Protein AF-A0A2V2UAX2-F1 (afdb_monomer_lite)

Radius of gyration: 24.3 Å; chains: 1; bounding box: 53×75×45 Å

Foldseek 3Di:
DDWDWDDDPNDIDIDDDDDDPVCVVVVVVLVVLVVVCVPVPQQQDWWWKWFQDPVRDIDIWTARFWAPDATVVWAWFKKFFDADPNDTQKMFTDILFWTKIAGSVNRTMAIDTLVQFDAKDWAPKDKAFPVQATMDGDDDPPPLPPDDPDPDRIFMFTKIFTDGPNDGRDIDGRHTPSVSVRVSSVSSSVVRVRMDIDDDDPPNDDDPDDPDDDDDDDDDDDDQDWQAAPPPRDTHGPFDQADPPPRHGRDQPDPPPRGRDDPPDQAHPPPRHGDD

Structure (mmCIF, N/CA/C/O backbone):
data_AF-A0A2V2UAX2-F1
#
_entry.id   AF-A0A2V2UAX2-F1
#
loop_
_atom_site.group_PDB
_atom_site.id
_atom_site.type_symbol
_atom_site.label_atom_id
_atom_site.label_alt_id
_atom_site.label_comp_id
_atom_site.label_asym_id
_atom_site.label_entity_id
_atom_site.label_seq_id
_atom_site.pdbx_PDB_ins_code
_atom_site.Cartn_x
_atom_site.Cartn_y
_atom_site.Cartn_z
_atom_site.occupancy
_atom_site.B_iso_or_equiv
_atom_site.auth_seq_id
_atom_site.auth_comp_id
_atom_site.auth_asym_id
_atom_site.auth_atom_id
_atom_site.pdbx_PDB_model_num
ATOM 1 N N . MET A 1 1 ? 24.357 4.769 -21.058 1.00 76.94 1 MET A N 1
ATOM 2 C CA . MET A 1 1 ? 23.691 6.004 -20.565 1.00 76.94 1 MET A CA 1
ATOM 3 C C . MET A 1 1 ? 22.321 6.051 -21.214 1.00 76.94 1 MET A C 1
ATOM 5 O O . MET A 1 1 ? 22.267 5.890 -22.424 1.00 76.94 1 MET A O 1
ATOM 9 N N . VAL A 1 2 ? 21.247 6.196 -20.439 1.00 81.31 2 VAL A N 1
ATOM 10 C CA . VAL A 1 2 ? 19.880 6.319 -20.971 1.00 81.31 2 VAL A CA 1
ATOM 11 C C . VAL A 1 2 ? 19.424 7.760 -20.790 1.00 81.31 2 VAL A C 1
ATOM 13 O O . VAL A 1 2 ? 19.543 8.306 -19.691 1.00 81.31 2 VAL A O 1
ATOM 16 N N . GLU A 1 3 ? 18.936 8.375 -21.863 1.00 84.06 3 GLU A N 1
ATOM 17 C CA . GLU A 1 3 ? 18.362 9.719 -21.839 1.00 84.06 3 GLU A CA 1
ATOM 18 C C . GLU A 1 3 ? 16.845 9.617 -21.996 1.00 84.06 3 GLU A C 1
ATOM 20 O O . GLU A 1 3 ? 16.347 9.009 -22.943 1.00 84.06 3 GLU A O 1
ATOM 25 N N . ILE A 1 4 ? 16.112 10.182 -21.039 1.00 79.81 4 ILE A N 1
ATOM 26 C CA . ILE A 1 4 ? 14.653 10.267 -21.070 1.00 79.81 4 ILE A CA 1
ATOM 27 C C . ILE A 1 4 ? 14.294 11.721 -21.325 1.00 79.81 4 ILE A C 1
ATOM 29 O O . ILE A 1 4 ? 14.600 12.587 -20.505 1.00 79.81 4 ILE A O 1
ATOM 33 N N . ILE A 1 5 ? 13.637 11.969 -22.451 1.00 81.50 5 ILE A N 1
ATOM 34 C CA . ILE A 1 5 ? 13.134 13.285 -22.832 1.00 81.50 5 ILE A CA 1
ATOM 35 C C . ILE A 1 5 ? 11.642 13.327 -22.510 1.00 81.50 5 ILE A C 1
ATOM 37 O O . ILE A 1 5 ? 10.903 12.405 -22.863 1.00 81.50 5 ILE A O 1
ATOM 41 N N . TYR A 1 6 ? 11.203 14.371 -21.816 1.00 78.38 6 TYR A N 1
ATOM 42 C CA . TYR A 1 6 ? 9.803 14.571 -21.457 1.00 78.38 6 TYR A CA 1
ATOM 43 C C . TYR A 1 6 ? 9.424 16.049 -21.555 1.00 78.38 6 TYR A C 1
ATOM 45 O O . TYR A 1 6 ? 10.258 16.935 -21.374 1.00 78.38 6 TYR A O 1
ATOM 53 N N . ASN A 1 7 ? 8.152 16.321 -21.839 1.00 76.31 7 ASN A N 1
ATOM 54 C CA . ASN A 1 7 ? 7.632 17.681 -21.889 1.00 76.31 7 ASN A CA 1
ATOM 55 C C . ASN A 1 7 ? 6.930 18.014 -20.569 1.00 76.31 7 ASN A C 1
ATOM 57 O O . ASN A 1 7 ? 6.108 17.236 -20.086 1.00 76.31 7 ASN A O 1
ATOM 61 N N . ARG A 1 8 ? 7.262 19.163 -19.984 1.00 71.12 8 ARG A N 1
ATOM 62 C CA . ARG A 1 8 ? 6.565 19.725 -18.826 1.00 71.12 8 ARG A CA 1
ATOM 63 C C . ARG A 1 8 ? 6.430 21.225 -19.046 1.00 71.12 8 ARG A C 1
ATOM 65 O O . ARG A 1 8 ? 7.423 21.884 -19.346 1.00 71.12 8 ARG A O 1
ATOM 72 N N . ASP A 1 9 ? 5.212 21.746 -18.923 1.00 76.62 9 ASP A N 1
ATOM 73 C CA . ASP A 1 9 ? 4.897 23.172 -19.091 1.00 76.62 9 ASP A CA 1
ATOM 74 C C . ASP A 1 9 ? 5.353 23.749 -20.450 1.00 76.62 9 ASP A C 1
ATOM 76 O O . ASP A 1 9 ? 5.923 24.839 -20.525 1.00 76.62 9 ASP A O 1
ATOM 80 N N . ASN A 1 10 ? 5.135 22.994 -21.537 1.00 80.00 10 ASN A N 1
ATOM 81 C CA . ASN A 1 10 ? 5.599 23.303 -22.898 1.00 80.00 10 ASN A CA 1
ATOM 82 C C . ASN A 1 10 ? 7.125 23.460 -23.037 1.00 80.00 10 ASN A C 1
ATOM 84 O O . ASN A 1 10 ? 7.606 24.069 -23.996 1.00 80.00 10 ASN A O 1
ATOM 88 N N . ARG A 1 11 ? 7.906 22.904 -22.107 1.00 79.94 11 ARG A N 1
ATOM 89 C CA . ARG A 1 11 ? 9.369 22.856 -22.182 1.00 79.94 11 ARG A CA 1
ATOM 90 C C . ARG A 1 11 ? 9.842 21.416 -22.278 1.00 79.94 11 ARG A C 1
ATOM 92 O O . ARG A 1 11 ? 9.379 20.543 -21.543 1.00 79.94 11 ARG A O 1
ATOM 99 N N . GLU A 1 12 ? 10.794 21.184 -23.171 1.00 90.56 12 GLU A N 1
ATOM 100 C CA . GLU A 1 12 ? 11.509 19.916 -23.243 1.00 90.56 12 GLU A CA 1
ATOM 101 C C . GLU A 1 12 ? 12.501 19.825 -22.080 1.00 90.56 12 GLU A C 1
ATOM 103 O O . GLU A 1 12 ? 13.283 20.743 -21.830 1.00 90.56 12 GLU A O 1
ATOM 108 N N . ASN A 1 13 ? 12.435 18.723 -21.344 1.00 84.50 13 ASN A N 1
ATOM 109 C CA . ASN A 1 13 ? 13.299 18.423 -20.216 1.00 84.50 13 ASN A CA 1
ATOM 110 C C . ASN A 1 13 ? 13.958 17.061 -20.443 1.00 84.50 13 ASN A C 1
ATOM 112 O O . ASN A 1 13 ? 13.348 16.154 -21.014 1.00 84.50 13 ASN A O 1
ATOM 116 N N . THR A 1 14 ? 15.181 16.896 -19.939 1.00 85.94 14 THR A N 1
ATOM 117 C CA . THR A 1 14 ? 15.959 15.664 -20.122 1.00 85.94 14 THR A CA 1
ATOM 118 C C . THR A 1 14 ? 16.461 15.130 -18.790 1.00 85.94 14 THR A C 1
ATOM 120 O O . THR A 1 14 ? 17.119 15.839 -18.030 1.00 85.94 14 THR A O 1
ATOM 123 N N . ILE A 1 15 ? 16.213 13.846 -18.537 1.00 84.94 15 ILE A N 1
ATOM 124 C CA . ILE A 1 15 ? 16.797 13.089 -17.428 1.00 84.94 15 ILE A CA 1
ATOM 125 C C . ILE A 1 15 ? 17.872 12.172 -18.003 1.00 84.94 15 ILE A C 1
ATOM 127 O O . ILE A 1 15 ? 17.592 11.352 -18.877 1.00 84.94 15 ILE A O 1
ATOM 131 N N . LYS A 1 16 ? 19.104 12.286 -17.497 1.00 84.44 16 LYS A N 1
ATOM 132 C CA . LYS A 1 16 ? 20.214 11.403 -17.877 1.00 84.44 16 LYS A CA 1
ATOM 133 C C . LYS A 1 16 ? 20.489 10.409 -16.761 1.00 84.44 16 LYS A C 1
ATOM 135 O O . LYS A 1 16 ? 20.847 10.801 -15.653 1.00 84.44 16 LYS A O 1
ATOM 140 N N . ILE A 1 17 ? 20.356 9.122 -17.065 1.00 85.44 17 ILE A N 1
ATOM 141 C CA . ILE A 1 17 ? 20.557 8.041 -16.101 1.00 85.44 17 ILE A CA 1
ATOM 142 C C . ILE A 1 17 ? 21.768 7.214 -16.529 1.00 85.44 17 ILE A C 1
ATOM 144 O O . ILE A 1 17 ? 21.849 6.680 -17.644 1.00 85.44 17 ILE A O 1
ATOM 148 N N . LYS A 1 18 ? 22.744 7.105 -15.626 1.00 88.00 18 LYS A N 1
ATOM 149 C CA . LYS A 1 18 ? 23.890 6.216 -15.804 1.00 88.00 18 LYS A CA 1
ATOM 150 C C . LYS A 1 18 ? 23.478 4.805 -15.382 1.00 88.00 18 LYS A C 1
ATOM 152 O O . LYS A 1 18 ? 23.242 4.559 -14.206 1.00 88.00 18 LYS A O 1
ATOM 157 N N . LEU A 1 19 ? 23.388 3.903 -16.353 1.00 84.12 19 LEU A N 1
ATOM 158 C CA . LEU A 1 19 ? 23.058 2.491 -16.168 1.00 84.12 19 LEU A CA 1
ATOM 159 C C . LEU A 1 19 ? 24.149 1.641 -16.813 1.00 84.12 19 LEU A C 1
ATOM 161 O O . LEU A 1 19 ? 24.633 2.003 -17.889 1.00 84.12 19 LEU A O 1
ATOM 165 N N . ASP A 1 20 ? 24.507 0.533 -16.163 1.00 87.31 20 ASP A N 1
ATOM 166 C CA . ASP A 1 20 ? 25.329 -0.515 -16.772 1.00 87.31 20 ASP A CA 1
ATOM 167 C C . ASP A 1 20 ? 24.567 -1.146 -17.944 1.00 87.31 20 ASP A C 1
ATOM 169 O O . ASP A 1 20 ? 23.359 -1.375 -17.840 1.00 87.31 20 ASP A O 1
ATOM 173 N N . ASP A 1 21 ? 25.269 -1.506 -19.020 1.00 85.00 21 ASP A N 1
ATOM 174 C CA . ASP A 1 21 ? 24.658 -1.997 -20.267 1.00 85.00 21 ASP A CA 1
ATOM 175 C C . ASP A 1 21 ? 23.714 -3.189 -20.050 1.00 85.00 21 ASP A C 1
ATOM 177 O O . ASP A 1 21 ? 22.626 -3.244 -20.619 1.00 85.00 21 ASP A O 1
ATOM 181 N N . LYS A 1 22 ? 24.067 -4.092 -19.125 1.00 85.69 22 LYS A N 1
ATOM 182 C CA . LYS A 1 22 ? 23.251 -5.260 -18.741 1.00 85.69 22 LYS A CA 1
ATOM 183 C C . LYS A 1 22 ? 21.858 -4.917 -18.188 1.00 85.69 22 LYS A C 1
ATOM 185 O O . LYS A 1 22 ? 21.026 -5.810 -18.070 1.00 85.69 22 LYS A O 1
ATOM 190 N N . HIS A 1 23 ? 21.619 -3.668 -17.787 1.00 83.88 23 HIS A N 1
ATOM 191 C CA . HIS A 1 23 ? 20.347 -3.204 -17.225 1.00 83.88 23 HIS A CA 1
ATOM 192 C C . HIS A 1 23 ? 19.538 -2.334 -18.194 1.00 83.88 23 HIS A C 1
ATOM 194 O O . HIS A 1 23 ? 18.381 -2.040 -17.905 1.00 83.88 23 HIS A O 1
ATOM 200 N N . VAL A 1 24 ? 20.115 -1.923 -19.329 1.00 85.12 24 VAL A N 1
ATOM 201 C CA . VAL A 1 24 ? 19.487 -0.953 -20.242 1.00 85.12 24 VAL A CA 1
ATOM 202 C C . VAL A 1 24 ? 18.214 -1.510 -20.877 1.00 85.12 24 VAL A C 1
ATOM 204 O O . VAL A 1 24 ? 17.185 -0.844 -20.840 1.00 85.12 24 VAL A O 1
ATOM 207 N N . GLU A 1 25 ? 18.255 -2.727 -21.421 1.00 85.62 25 GLU A N 1
ATOM 208 C CA . GLU A 1 25 ? 17.103 -3.321 -22.118 1.00 85.62 25 GLU A CA 1
ATOM 209 C C . GLU A 1 25 ? 15.905 -3.523 -21.180 1.00 85.62 25 GLU A C 1
ATOM 211 O O . GLU A 1 25 ? 14.780 -3.135 -21.493 1.00 85.62 25 GLU A O 1
ATOM 216 N N . GLU A 1 26 ? 16.156 -4.065 -19.987 1.00 83.19 26 GLU A N 1
ATOM 217 C CA . GLU A 1 26 ? 15.124 -4.238 -18.966 1.00 83.19 26 GLU A CA 1
ATOM 218 C C . GLU A 1 26 ? 14.538 -2.897 -18.517 1.00 83.19 26 GLU A C 1
ATOM 220 O O . GLU A 1 26 ? 13.321 -2.764 -18.404 1.00 83.19 26 GLU A O 1
ATOM 225 N N . PHE A 1 27 ? 15.394 -1.897 -18.300 1.00 83.69 27 PHE A N 1
ATOM 226 C CA . PHE A 1 27 ? 14.959 -0.560 -17.919 1.00 83.69 27 PHE A CA 1
ATOM 227 C C . PHE A 1 27 ? 14.039 0.057 -18.980 1.00 83.69 27 PHE A C 1
ATOM 229 O O . PHE A 1 27 ? 12.961 0.546 -18.648 1.00 83.69 27 PHE A O 1
ATOM 236 N N . LEU A 1 28 ? 14.427 -0.010 -20.258 1.00 84.25 28 LEU A N 1
ATOM 237 C CA . LEU A 1 28 ? 13.608 0.494 -21.363 1.00 84.25 28 LEU A CA 1
ATOM 238 C C . LEU A 1 28 ? 12.267 -0.241 -21.458 1.00 84.25 28 LEU A C 1
ATOM 240 O O . LEU A 1 28 ? 11.241 0.403 -21.668 1.00 84.25 28 LEU A O 1
ATOM 244 N N . LYS A 1 29 ? 12.253 -1.559 -21.226 1.00 84.62 29 LYS A N 1
ATOM 245 C CA . LYS A 1 29 ? 11.013 -2.341 -21.184 1.00 84.62 29 LYS A CA 1
ATOM 246 C C . LYS A 1 29 ? 10.078 -1.874 -20.066 1.00 84.62 29 LYS A C 1
ATOM 248 O O . LYS A 1 29 ? 8.892 -1.696 -20.321 1.00 84.62 29 LYS A O 1
ATOM 253 N N . SER A 1 30 ? 10.590 -1.634 -18.858 1.00 79.38 30 SER A N 1
ATOM 254 C CA . SER A 1 30 ? 9.782 -1.092 -17.754 1.00 79.38 30 SER A CA 1
ATOM 255 C C . SER A 1 30 ? 9.233 0.304 -18.062 1.00 79.38 30 SER A C 1
ATOM 257 O O . SER A 1 30 ? 8.076 0.584 -17.762 1.00 79.38 30 SER A O 1
ATOM 259 N N . ILE A 1 31 ? 10.029 1.173 -18.696 1.00 80.56 31 ILE A N 1
ATOM 260 C CA . ILE A 1 31 ? 9.557 2.493 -19.138 1.00 80.56 31 ILE A CA 1
ATOM 261 C C . ILE A 1 31 ? 8.428 2.360 -20.162 1.00 80.56 31 ILE A C 1
ATOM 263 O O . ILE A 1 31 ? 7.448 3.094 -20.076 1.00 80.56 31 ILE A O 1
ATOM 267 N N . GLU A 1 32 ? 8.537 1.428 -21.107 1.00 80.75 32 GLU A N 1
ATOM 268 C CA . GLU A 1 32 ? 7.503 1.219 -22.120 1.00 80.75 32 GLU A CA 1
ATOM 269 C C . GLU A 1 32 ? 6.189 0.719 -21.508 1.00 80.75 32 GLU A C 1
ATOM 271 O O . GLU A 1 32 ? 5.129 1.233 -21.852 1.00 80.75 32 GLU A O 1
ATOM 276 N N . VAL A 1 33 ? 6.245 -0.196 -20.531 1.00 78.81 33 VAL A N 1
ATOM 277 C CA . VAL A 1 33 ? 5.041 -0.624 -19.794 1.00 78.81 33 VAL A CA 1
ATOM 278 C C . VAL A 1 33 ? 4.403 0.556 -19.054 1.00 78.81 33 VAL A C 1
ATOM 280 O O . VAL A 1 33 ? 3.197 0.769 -19.150 1.00 78.81 33 VAL A O 1
ATOM 283 N N . LEU A 1 34 ? 5.203 1.389 -18.381 1.00 76.25 34 LEU A N 1
ATOM 284 C CA . LEU A 1 34 ? 4.692 2.585 -17.702 1.00 76.25 34 LEU A CA 1
ATOM 285 C C . LEU A 1 34 ? 4.080 3.607 -18.675 1.00 76.25 34 LEU A C 1
ATOM 287 O O . LEU A 1 34 ? 3.087 4.254 -18.338 1.00 76.25 34 LEU A O 1
ATOM 291 N N . LYS A 1 35 ? 4.642 3.748 -19.882 1.00 73.44 35 LYS A N 1
ATOM 292 C CA . LYS A 1 35 ? 4.068 4.573 -20.955 1.00 73.44 35 LYS A CA 1
ATOM 293 C C . LYS A 1 35 ? 2.775 3.980 -21.499 1.00 73.44 35 LYS A C 1
ATOM 295 O O . LYS A 1 35 ? 1.849 4.731 -21.773 1.00 73.44 35 LYS A O 1
ATOM 300 N N . GLN A 1 36 ? 2.659 2.665 -21.629 1.00 72.44 36 GLN A N 1
ATOM 301 C CA . GLN A 1 36 ? 1.398 2.038 -22.031 1.00 72.44 36 GLN A CA 1
ATOM 302 C C . GLN A 1 36 ? 0.311 2.273 -20.975 1.00 72.44 36 GLN A C 1
ATOM 304 O O . GLN A 1 36 ? -0.791 2.692 -21.320 1.00 72.44 36 GLN A O 1
ATOM 309 N N . ASN A 1 37 ? 0.670 2.184 -19.691 1.00 68.81 37 ASN A N 1
ATOM 310 C CA . ASN A 1 37 ? -0.203 2.574 -18.582 1.00 68.81 37 ASN A CA 1
ATOM 311 C C . ASN A 1 37 ? -0.496 4.088 -18.546 1.00 68.81 37 ASN A C 1
ATOM 313 O O . ASN A 1 37 ? -1.401 4.513 -17.841 1.00 68.81 37 ASN A O 1
ATOM 317 N N . SER A 1 38 ? 0.223 4.930 -19.305 1.00 60.12 38 SER A N 1
ATOM 318 C CA . SER A 1 38 ? -0.136 6.352 -19.472 1.00 60.12 38 SER A CA 1
ATOM 319 C C . SER A 1 38 ? -1.381 6.591 -20.318 1.00 60.12 38 SER A C 1
ATOM 321 O O . SER A 1 38 ? -1.989 7.654 -20.213 1.00 60.12 38 SER A O 1
ATOM 323 N N . TYR A 1 39 ? -1.798 5.582 -21.085 1.00 57.50 39 TYR A N 1
ATOM 324 C CA . TYR A 1 39 ? -3.079 5.566 -21.789 1.00 57.50 39 TYR A CA 1
ATOM 325 C C . TYR A 1 39 ? -4.182 4.856 -20.991 1.00 57.50 39 TYR A C 1
ATOM 327 O O . TYR A 1 39 ? -5.346 4.916 -21.384 1.00 57.50 39 TYR A O 1
ATOM 335 N N . ASP A 1 40 ? -3.835 4.204 -19.876 1.00 60.97 40 ASP A N 1
ATOM 336 C CA . ASP A 1 40 ? -4.814 3.714 -18.914 1.00 60.97 40 ASP A CA 1
ATOM 337 C C . ASP A 1 40 ? -5.349 4.906 -18.115 1.00 60.97 40 ASP A C 1
ATOM 339 O O . ASP A 1 40 ? -4.607 5.621 -17.435 1.00 60.97 40 ASP A O 1
ATOM 343 N N . SER A 1 41 ? -6.657 5.132 -18.221 1.00 61.66 41 SER A N 1
ATOM 344 C CA . SER A 1 41 ? -7.335 6.279 -17.618 1.00 61.66 41 SER A CA 1
ATOM 345 C C . SER A 1 41 ? -7.213 6.358 -16.093 1.00 61.66 41 SER A C 1
ATOM 347 O O . SER A 1 41 ? -7.483 7.435 -15.570 1.00 61.66 41 SER A O 1
ATOM 349 N N . GLY A 1 42 ? -6.824 5.266 -15.410 1.00 69.81 42 GLY A N 1
ATOM 350 C CA . GLY A 1 42 ? -6.766 5.160 -13.945 1.00 69.81 42 GLY A CA 1
ATOM 351 C C . GLY A 1 42 ? -5.374 5.284 -13.303 1.00 69.81 42 GLY A C 1
ATOM 352 O O . GLY A 1 42 ? -5.254 5.779 -12.179 1.00 69.81 42 GLY A O 1
ATOM 353 N N . TYR A 1 43 ? -4.305 4.855 -13.986 1.00 76.75 43 TYR A N 1
ATOM 354 C CA . TYR A 1 43 ? -2.990 4.667 -13.346 1.00 76.75 43 TYR A CA 1
ATOM 355 C C . TYR A 1 43 ? -2.346 5.985 -12.889 1.00 76.75 43 TYR A C 1
ATOM 357 O O . TYR A 1 43 ? -1.787 6.078 -11.794 1.00 76.75 43 TYR A O 1
ATOM 365 N N . TRP A 1 44 ? -2.439 7.019 -13.729 1.00 78.38 44 TRP A N 1
ATOM 366 C CA . TRP A 1 44 ? -1.919 8.361 -13.438 1.00 78.38 44 TRP A CA 1
ATOM 367 C C . TRP A 1 44 ? -2.988 9.317 -12.912 1.00 78.38 44 TRP A C 1
ATOM 369 O O . TRP A 1 44 ? -2.711 10.505 -12.739 1.00 78.38 44 TRP A O 1
ATOM 379 N N . THR A 1 45 ? -4.202 8.830 -12.651 1.00 81.56 45 THR A N 1
ATOM 380 C CA . THR A 1 45 ? -5.235 9.649 -12.022 1.00 81.56 45 THR A CA 1
ATOM 381 C C . THR A 1 45 ? -4.780 10.023 -10.625 1.00 81.56 45 THR A C 1
ATOM 383 O O . THR A 1 45 ? -4.457 9.160 -9.805 1.00 81.56 45 THR A O 1
ATOM 386 N N . TYR A 1 46 ? -4.771 11.321 -10.350 1.00 84.06 46 TYR A N 1
ATOM 387 C CA . TYR A 1 46 ? -4.553 11.823 -9.009 1.00 84.06 46 TYR A CA 1
ATOM 388 C C . TYR A 1 46 ? -5.888 12.114 -8.319 1.00 84.06 46 TYR A C 1
ATOM 390 O O . TYR A 1 46 ? -6.921 12.322 -8.955 1.00 84.06 46 TYR A O 1
ATOM 398 N N . CYS A 1 47 ? -5.842 12.136 -6.996 1.00 83.94 47 CYS A N 1
ATOM 399 C CA . CYS A 1 47 ? -6.923 12.519 -6.109 1.00 83.94 47 CYS A CA 1
ATOM 400 C C . CYS A 1 47 ? -6.389 13.603 -5.171 1.00 83.94 47 CYS A C 1
ATOM 402 O O . CYS A 1 47 ? -5.365 13.392 -4.514 1.00 83.94 47 CYS A O 1
ATOM 404 N N . SER A 1 48 ? -7.080 14.738 -5.075 1.00 85.88 48 SER A N 1
ATOM 405 C CA . SER A 1 48 ? -6.677 15.816 -4.174 1.00 85.88 48 SER A CA 1
ATOM 406 C C . SER A 1 48 ? -7.275 15.584 -2.787 1.00 85.88 48 SER A C 1
ATOM 408 O O . SER A 1 48 ? -8.492 15.518 -2.600 1.00 85.88 48 SER A O 1
ATOM 410 N N . LEU A 1 49 ? -6.411 15.451 -1.786 1.00 82.56 49 LEU A N 1
ATOM 411 C CA . LEU A 1 49 ? -6.795 15.322 -0.385 1.00 82.56 49 LEU A CA 1
ATOM 412 C C . LEU A 1 49 ? -6.539 16.646 0.321 1.00 82.56 49 LEU A C 1
ATOM 414 O O . LEU A 1 49 ? -5.393 17.075 0.453 1.00 82.56 49 LEU A O 1
ATOM 418 N N . SER A 1 50 ? -7.605 17.291 0.787 1.00 81.38 50 SER A N 1
ATOM 419 C CA . SER A 1 50 ? -7.524 18.564 1.498 1.00 81.38 50 SER A CA 1
ATOM 420 C C . SER A 1 50 ? -7.706 18.344 2.992 1.00 81.38 50 SER A C 1
ATOM 422 O O . SER A 1 50 ? -8.698 17.772 3.434 1.00 81.38 50 SER A O 1
ATOM 424 N N . SER A 1 51 ? -6.755 18.823 3.788 1.00 74.62 51 SER A N 1
ATOM 425 C CA . SER A 1 51 ? -6.786 18.756 5.249 1.00 74.62 51 SER A CA 1
ATOM 426 C C . SER A 1 51 ? -6.748 20.159 5.841 1.00 74.62 51 SER A C 1
ATOM 428 O O . SER A 1 51 ? -6.011 21.027 5.368 1.00 74.62 51 SER A O 1
ATOM 430 N N . LYS A 1 52 ? -7.553 20.402 6.878 1.00 71.94 52 LYS A N 1
ATOM 431 C CA . LYS A 1 52 ? -7.512 21.662 7.620 1.00 71.94 52 LYS A CA 1
ATOM 432 C C . LYS A 1 52 ? -6.569 21.515 8.809 1.00 71.94 52 LYS A C 1
ATOM 434 O O . LYS A 1 52 ? -6.769 20.675 9.681 1.00 71.94 52 LYS A O 1
ATOM 439 N N . THR A 1 53 ? -5.534 22.342 8.843 1.00 68.38 53 THR A N 1
ATOM 440 C CA . THR A 1 53 ? -4.621 22.428 9.988 1.00 68.38 53 THR A CA 1
ATOM 441 C C . THR A 1 53 ? -5.319 23.059 11.197 1.00 68.38 53 THR A C 1
ATOM 443 O O . THR A 1 53 ? -6.304 23.787 11.051 1.00 68.38 53 THR A O 1
ATOM 446 N N . GLY A 1 54 ? -4.776 22.856 12.404 1.00 65.75 54 GLY A N 1
ATOM 447 C CA . GLY A 1 54 ? -5.306 23.466 13.634 1.00 65.75 54 GLY A CA 1
ATOM 448 C C . GLY A 1 54 ? -5.341 25.004 13.617 1.00 65.75 54 GLY A C 1
ATOM 449 O O . GLY A 1 54 ? -6.154 25.600 14.314 1.00 65.75 54 GLY A O 1
ATOM 450 N N . ALA A 1 55 ? -4.518 25.645 12.777 1.00 72.62 55 ALA A N 1
ATOM 451 C CA . ALA A 1 55 ? -4.510 27.094 12.551 1.00 72.62 55 ALA A CA 1
ATOM 452 C C . ALA A 1 55 ? -5.531 27.563 11.489 1.00 72.62 55 ALA A C 1
ATOM 454 O O . ALA A 1 55 ? -5.607 28.748 11.178 1.00 72.62 55 ALA A O 1
ATOM 455 N N . GLY A 1 56 ? -6.305 26.644 10.906 1.00 70.94 56 GLY A N 1
ATOM 456 C CA . GLY A 1 56 ? -7.337 26.934 9.913 1.00 70.94 56 GLY A CA 1
ATOM 457 C C . GLY A 1 56 ? -6.866 26.972 8.457 1.00 70.94 56 GLY A C 1
ATOM 458 O O . GLY A 1 56 ? -7.710 27.106 7.573 1.00 70.94 56 GLY A O 1
ATOM 459 N N . HIS A 1 57 ? -5.566 26.809 8.195 1.00 77.19 57 HIS A N 1
ATOM 460 C CA . HIS A 1 57 ? -5.016 26.717 6.840 1.00 77.19 57 HIS A CA 1
ATOM 461 C C . HIS A 1 57 ? -5.401 25.386 6.185 1.00 77.19 57 HIS A C 1
ATOM 463 O O . HIS A 1 57 ? -5.343 24.347 6.849 1.00 77.19 57 HIS A O 1
ATOM 469 N N . ILE A 1 58 ? -5.776 25.419 4.905 1.00 77.50 58 ILE A N 1
ATOM 470 C CA . ILE A 1 58 ? -6.086 24.224 4.114 1.00 77.50 58 ILE A CA 1
ATOM 471 C C . ILE A 1 58 ? -4.827 23.814 3.362 1.00 77.50 58 ILE A C 1
ATOM 473 O O . ILE A 1 58 ? -4.287 24.595 2.584 1.00 77.50 58 ILE A O 1
ATOM 477 N N . THR A 1 59 ? -4.385 22.583 3.578 1.00 79.38 59 THR A N 1
ATOM 478 C CA . THR A 1 59 ? -3.304 21.967 2.812 1.00 79.38 59 THR A CA 1
ATOM 479 C C . THR A 1 59 ? -3.905 20.913 1.899 1.00 79.38 59 THR A C 1
ATOM 481 O O . THR A 1 59 ? -4.613 20.027 2.380 1.00 79.38 59 THR A O 1
ATOM 484 N N . THR A 1 60 ? -3.620 21.007 0.603 1.00 83.31 60 THR A N 1
ATOM 485 C CA . THR A 1 60 ? -4.048 20.032 -0.405 1.00 83.31 60 THR A CA 1
ATOM 486 C C . THR A 1 60 ? -2.846 19.232 -0.881 1.00 83.31 60 THR A C 1
ATOM 488 O O . THR A 1 60 ? -1.798 19.813 -1.157 1.00 83.31 60 THR A O 1
ATOM 491 N N . VAL A 1 61 ? -3.007 17.914 -0.967 1.00 85.50 61 VAL A N 1
ATOM 492 C CA . VAL A 1 61 ? -2.001 16.991 -1.497 1.00 85.50 61 VAL A CA 1
ATOM 493 C C . VAL A 1 61 ? -2.615 16.184 -2.633 1.00 85.50 61 VAL A C 1
ATOM 495 O O . VAL A 1 61 ? -3.667 15.573 -2.450 1.00 85.50 61 VAL A O 1
ATOM 498 N N . ASP A 1 62 ? -1.946 16.156 -3.783 1.00 88.06 62 ASP A N 1
ATOM 499 C CA . ASP A 1 62 ? -2.356 15.361 -4.941 1.00 88.06 62 ASP A CA 1
ATOM 500 C C . ASP A 1 62 ? -1.712 13.977 -4.873 1.00 88.06 62 ASP A C 1
ATOM 502 O O . ASP A 1 62 ? -0.518 13.818 -5.117 1.00 88.06 62 ASP A O 1
ATOM 506 N N . ILE A 1 63 ? -2.503 12.965 -4.521 1.00 87.38 63 ILE A N 1
ATOM 507 C CA . ILE A 1 63 ? -2.052 11.577 -4.386 1.00 87.38 63 ILE A CA 1
ATOM 508 C C . ILE A 1 63 ? -2.365 10.817 -5.665 1.00 87.38 63 ILE A C 1
ATOM 510 O O . ILE A 1 63 ? -3.472 10.932 -6.171 1.00 87.38 63 ILE A O 1
ATOM 514 N N . TYR A 1 64 ? -1.436 9.986 -6.135 1.00 89.25 64 TYR A N 1
ATOM 515 C CA . TYR A 1 64 ? -1.606 9.108 -7.298 1.00 89.25 64 TYR A CA 1
ATOM 516 C C . TYR A 1 64 ? -1.847 7.674 -6.821 1.00 89.25 64 TYR A C 1
ATOM 518 O O . TYR A 1 64 ? -0.882 6.931 -6.629 1.00 89.25 64 TYR A O 1
ATOM 526 N N . PRO A 1 65 ? -3.100 7.261 -6.559 1.00 89.25 65 PRO A N 1
ATOM 527 C CA . PRO A 1 65 ? -3.364 6.156 -5.644 1.00 89.25 65 PRO A CA 1
ATOM 528 C C . PRO A 1 65 ? -2.954 4.780 -6.182 1.00 89.25 65 PRO A C 1
ATOM 530 O O . PRO A 1 65 ? -2.611 3.901 -5.389 1.00 89.25 65 PRO A O 1
ATOM 533 N N . GLN A 1 66 ? -2.931 4.609 -7.506 1.00 86.88 66 GLN A N 1
ATOM 534 C CA . GLN A 1 66 ? -2.498 3.372 -8.166 1.00 86.88 66 GLN A CA 1
ATOM 535 C C . GLN A 1 66 ? -0.978 3.281 -8.352 1.00 86.88 66 GLN A C 1
ATOM 537 O O . GLN A 1 66 ? -0.432 2.185 -8.493 1.00 86.88 66 GLN A O 1
ATOM 542 N N . ALA A 1 67 ? -0.278 4.414 -8.335 1.00 87.56 67 ALA A N 1
ATOM 543 C CA . ALA A 1 67 ? 1.136 4.459 -8.659 1.00 87.56 67 ALA A CA 1
ATOM 544 C C . ALA A 1 67 ? 2.025 4.282 -7.412 1.00 87.56 67 ALA A C 1
ATOM 546 O O . ALA A 1 67 ? 1.664 4.735 -6.322 1.00 87.56 67 ALA A O 1
ATOM 547 N N . PRO A 1 68 ? 3.218 3.670 -7.546 1.00 87.50 68 PRO A N 1
ATOM 548 C CA . PRO A 1 68 ? 4.078 3.332 -6.413 1.00 87.50 68 PRO A CA 1
ATOM 549 C C . PRO A 1 68 ? 4.958 4.498 -5.939 1.00 87.50 68 PRO A C 1
ATOM 551 O O . PRO A 1 68 ? 5.772 4.306 -5.038 1.00 87.50 68 PRO A O 1
ATOM 554 N N . PHE A 1 69 ? 4.849 5.676 -6.563 1.00 84.25 69 PHE A N 1
ATOM 555 C CA . PHE A 1 69 ? 5.568 6.876 -6.143 1.00 84.25 69 PHE A CA 1
ATOM 556 C C . PHE A 1 69 ? 4.762 7.657 -5.106 1.00 84.25 69 PHE A C 1
ATOM 558 O O . PHE A 1 69 ? 3.531 7.616 -5.100 1.00 84.25 69 PHE A O 1
ATOM 565 N N . PHE A 1 70 ? 5.477 8.375 -4.244 1.00 85.62 70 PHE A N 1
ATOM 566 C CA . PHE A 1 70 ? 4.884 9.200 -3.199 1.00 85.62 70 PHE A CA 1
ATOM 567 C C . PHE A 1 70 ? 4.839 10.650 -3.649 1.00 85.62 70 PHE A C 1
ATOM 569 O O . PHE A 1 70 ? 5.841 11.191 -4.123 1.00 85.62 70 PHE A O 1
ATOM 576 N N . ALA A 1 71 ? 3.665 11.258 -3.526 1.00 83.38 71 ALA A N 1
ATOM 577 C CA . ALA A 1 71 ? 3.504 12.678 -3.787 1.00 83.38 71 ALA A CA 1
ATOM 578 C C . ALA A 1 71 ? 4.236 13.527 -2.739 1.00 83.38 71 ALA A C 1
ATOM 580 O O . ALA A 1 71 ? 4.575 13.062 -1.649 1.00 83.38 71 ALA A O 1
ATOM 581 N N . GLU A 1 72 ? 4.450 14.803 -3.044 1.00 82.88 72 GLU A N 1
ATOM 582 C CA . GLU A 1 72 ? 4.966 15.744 -2.056 1.00 82.88 72 GLU A CA 1
ATOM 583 C C . GLU A 1 72 ? 4.005 15.834 -0.858 1.00 82.88 72 GLU A C 1
ATOM 585 O O . GLU A 1 72 ? 2.819 16.110 -1.014 1.00 82.88 72 GLU A O 1
ATOM 590 N N . GLY A 1 73 ? 4.512 15.559 0.347 1.00 84.38 73 GLY A N 1
ATOM 591 C CA . GLY A 1 73 ? 3.700 15.484 1.566 1.00 84.38 73 GLY A CA 1
ATOM 592 C C . GLY A 1 73 ? 3.067 14.113 1.844 1.00 84.38 73 GLY A C 1
ATOM 593 O O . GLY A 1 73 ? 2.450 13.944 2.900 1.00 84.38 73 GLY A O 1
ATOM 594 N N . GLU A 1 74 ? 3.232 13.128 0.955 1.00 87.81 74 GLU A N 1
ATOM 595 C CA . GLU A 1 74 ? 2.936 11.723 1.242 1.00 87.81 74 GLU A CA 1
ATOM 596 C C . GLU A 1 74 ? 4.149 11.056 1.907 1.00 87.81 74 GLU A C 1
ATOM 598 O O . GLU A 1 74 ? 5.181 10.824 1.280 1.00 87.81 74 GLU A O 1
ATOM 603 N N . ASP A 1 75 ? 4.015 10.734 3.192 1.00 86.75 75 ASP A N 1
ATOM 604 C CA . ASP A 1 75 ? 5.073 10.107 3.980 1.00 86.75 75 ASP A CA 1
ATOM 605 C C . ASP A 1 75 ? 4.826 8.594 4.077 1.00 86.75 75 ASP A C 1
ATOM 607 O O . ASP A 1 75 ? 3.747 8.141 4.473 1.00 86.75 75 ASP A O 1
ATOM 611 N N . LEU A 1 76 ? 5.850 7.797 3.758 1.00 88.50 76 LEU A N 1
ATOM 612 C CA . LEU A 1 76 ? 5.844 6.356 4.003 1.00 88.50 76 LEU A CA 1
ATOM 613 C C . LEU A 1 76 ? 5.927 6.096 5.510 1.00 88.50 76 LEU A C 1
ATOM 615 O O . LEU A 1 76 ? 6.805 6.627 6.186 1.00 88.50 76 LEU A O 1
ATOM 619 N N . VAL A 1 77 ? 5.035 5.257 6.033 1.00 89.38 77 VAL A N 1
ATOM 620 C CA . VAL A 1 77 ? 4.920 4.975 7.471 1.00 89.38 77 VAL A CA 1
ATOM 621 C C . VAL A 1 77 ? 5.398 3.559 7.787 1.00 89.38 77 VAL A C 1
ATOM 623 O O . VAL A 1 77 ? 6.212 3.342 8.688 1.00 89.38 77 VAL A O 1
ATOM 626 N N . TRP A 1 78 ? 4.919 2.585 7.020 1.00 90.94 78 TRP A N 1
ATOM 627 C CA . TRP A 1 78 ? 5.317 1.184 7.115 1.00 90.94 78 TRP A CA 1
ATOM 628 C C . TRP A 1 78 ? 5.398 0.596 5.716 1.00 90.94 78 TRP A C 1
ATOM 630 O O . TRP A 1 78 ? 4.607 0.960 4.848 1.00 90.94 78 TRP A O 1
ATOM 640 N N . TYR A 1 79 ? 6.329 -0.326 5.494 1.00 91.56 79 TYR A N 1
ATOM 641 C CA . TYR A 1 79 ? 6.423 -1.028 4.226 1.00 91.56 79 TYR A CA 1
ATOM 642 C C . TYR A 1 79 ? 6.998 -2.427 4.352 1.00 91.56 79 TYR A C 1
ATOM 644 O O . TYR A 1 79 ? 7.660 -2.784 5.325 1.00 91.56 79 TYR A O 1
ATOM 652 N N . ASN A 1 80 ? 6.791 -3.202 3.302 1.00 88.88 80 ASN A N 1
ATOM 653 C CA . ASN A 1 80 ? 7.381 -4.503 3.102 1.00 88.88 80 ASN A CA 1
ATOM 654 C C . ASN A 1 80 ? 7.590 -4.754 1.605 1.00 88.88 80 ASN A C 1
ATOM 656 O O . ASN A 1 80 ? 6.734 -4.407 0.795 1.00 88.88 80 ASN A O 1
ATOM 660 N N . THR A 1 81 ? 8.701 -5.382 1.236 1.00 88.50 81 THR A N 1
ATOM 661 C CA . THR A 1 81 ? 9.033 -5.677 -0.158 1.00 88.50 81 THR A CA 1
ATOM 662 C C . THR A 1 81 ? 9.363 -7.146 -0.362 1.00 88.50 81 THR A C 1
ATOM 664 O O . THR A 1 81 ? 10.053 -7.780 0.437 1.00 88.50 81 THR A O 1
ATOM 667 N N . GLY A 1 82 ? 8.900 -7.686 -1.486 1.00 84.81 82 GLY A N 1
ATOM 668 C CA . GLY A 1 82 ? 9.308 -9.003 -1.955 1.00 84.81 82 GLY A CA 1
ATOM 669 C C . GLY A 1 82 ? 10.480 -8.889 -2.902 1.00 84.81 82 GLY A C 1
ATOM 670 O O . GLY A 1 82 ? 10.395 -8.163 -3.889 1.00 84.81 82 GLY A O 1
ATOM 671 N N . ILE A 1 83 ? 11.552 -9.635 -2.646 1.00 82.56 83 ILE A N 1
ATOM 672 C CA . ILE A 1 83 ? 12.717 -9.676 -3.531 1.00 82.56 83 ILE A CA 1
ATOM 673 C C . ILE A 1 83 ? 12.743 -11.012 -4.278 1.00 82.56 83 ILE A C 1
ATOM 675 O O . ILE A 1 83 ? 12.870 -12.072 -3.669 1.00 82.56 83 ILE A O 1
ATOM 679 N N . VAL A 1 84 ? 12.684 -10.963 -5.609 1.00 81.00 84 VAL A N 1
ATOM 680 C CA . VAL A 1 84 ? 12.806 -12.126 -6.500 1.00 81.00 84 VAL A CA 1
ATOM 681 C C . VAL A 1 84 ? 13.983 -11.889 -7.437 1.00 81.00 84 VAL A C 1
ATOM 683 O O . VAL A 1 84 ? 14.069 -10.856 -8.092 1.00 81.00 84 VAL A O 1
ATOM 686 N N . LYS A 1 85 ? 14.935 -12.830 -7.489 1.00 85.38 85 LYS A N 1
ATOM 687 C CA . LYS A 1 85 ? 16.156 -12.714 -8.316 1.00 85.38 85 LYS A CA 1
ATOM 688 C C . LYS A 1 85 ? 16.888 -11.364 -8.136 1.00 85.38 85 LYS A C 1
ATOM 690 O O . LYS A 1 85 ? 17.332 -10.760 -9.107 1.00 85.38 85 LYS A O 1
ATOM 695 N N . LYS A 1 86 ? 17.028 -10.911 -6.880 1.00 82.31 86 LYS A N 1
ATOM 696 C CA . LYS A 1 86 ? 17.650 -9.627 -6.482 1.00 82.31 86 LYS A CA 1
ATOM 697 C C . LYS A 1 86 ? 16.920 -8.361 -6.968 1.00 82.31 86 LYS A C 1
ATOM 699 O O . LYS A 1 86 ? 17.509 -7.286 -6.936 1.00 82.31 86 LYS A O 1
ATOM 704 N N . LYS A 1 87 ? 15.657 -8.466 -7.385 1.00 78.94 87 LYS A N 1
ATOM 705 C CA . LYS A 1 87 ? 14.809 -7.335 -7.790 1.00 78.94 87 LYS A CA 1
ATOM 706 C C . LYS A 1 87 ? 13.575 -7.264 -6.909 1.00 78.94 87 LYS A C 1
ATOM 708 O O . LYS A 1 87 ? 13.076 -8.303 -6.483 1.00 78.94 87 LYS A O 1
ATOM 713 N N . ILE A 1 88 ? 13.090 -6.056 -6.644 1.00 82.50 88 ILE A N 1
ATOM 714 C CA . ILE A 1 88 ? 11.817 -5.873 -5.948 1.00 82.50 88 ILE A CA 1
ATOM 715 C C . ILE A 1 88 ? 10.708 -6.310 -6.908 1.00 82.50 88 ILE A C 1
ATOM 717 O O . ILE A 1 88 ? 10.574 -5.752 -7.990 1.00 82.50 88 ILE A O 1
ATOM 721 N N . ALA A 1 89 ? 9.960 -7.339 -6.526 1.00 87.88 89 ALA A N 1
ATOM 722 C CA . ALA A 1 89 ? 8.841 -7.869 -7.298 1.00 87.88 89 ALA A CA 1
ATOM 723 C C . ALA A 1 89 ? 7.515 -7.223 -6.887 1.00 87.88 89 ALA A C 1
ATOM 725 O O . ALA A 1 89 ? 6.631 -7.053 -7.717 1.00 87.88 89 ALA A O 1
ATOM 726 N N . TRP A 1 90 ? 7.378 -6.848 -5.615 1.00 92.12 90 TRP A N 1
ATOM 727 C CA . TRP A 1 90 ? 6.176 -6.206 -5.092 1.00 92.12 90 TRP A CA 1
ATOM 728 C C . TRP A 1 90 ? 6.479 -5.369 -3.847 1.00 92.12 90 TRP A C 1
ATOM 730 O O . TRP A 1 90 ? 7.513 -5.553 -3.193 1.00 92.12 90 TRP A O 1
ATOM 740 N N . LEU A 1 91 ? 5.548 -4.476 -3.514 1.00 92.69 91 LEU A N 1
ATOM 741 C CA . LEU A 1 91 ? 5.572 -3.589 -2.353 1.00 92.69 91 LEU A CA 1
ATOM 742 C C . LEU A 1 91 ? 4.212 -3.605 -1.651 1.00 92.69 91 LEU A C 1
ATOM 744 O O . LEU A 1 91 ? 3.175 -3.475 -2.287 1.00 92.69 91 LEU A O 1
ATOM 748 N N . GLN A 1 92 ? 4.231 -3.745 -0.334 1.00 94.81 92 GLN A N 1
ATOM 749 C CA . GLN A 1 92 ? 3.116 -3.452 0.563 1.00 94.81 92 GLN A CA 1
ATOM 750 C C . GLN A 1 92 ? 3.491 -2.218 1.361 1.00 94.81 92 GLN A C 1
ATOM 752 O O . GLN A 1 92 ? 4.601 -2.165 1.892 1.00 94.81 92 GLN A O 1
ATOM 757 N N . ALA A 1 93 ? 2.598 -1.246 1.475 1.00 93.75 93 ALA A N 1
ATOM 758 C CA . ALA A 1 93 ? 2.908 -0.035 2.209 1.00 93.75 93 ALA A CA 1
ATOM 759 C C . ALA A 1 93 ? 1.678 0.630 2.824 1.00 93.75 93 ALA A C 1
ATOM 761 O O . ALA A 1 93 ? 0.568 0.591 2.296 1.00 93.75 93 ALA A O 1
ATOM 762 N N . LEU A 1 94 ? 1.925 1.255 3.968 1.00 94.44 94 LEU A N 1
ATOM 763 C CA . LEU A 1 94 ? 1.052 2.218 4.614 1.00 94.44 94 LEU A CA 1
ATOM 764 C C . LEU A 1 94 ? 1.755 3.569 4.523 1.00 94.44 94 LEU A C 1
ATOM 766 O O . LEU A 1 94 ? 2.866 3.727 5.037 1.00 94.44 94 LEU A O 1
ATOM 770 N N . THR A 1 95 ? 1.103 4.529 3.885 1.00 92.81 95 THR A N 1
ATOM 771 C CA . THR A 1 95 ? 1.477 5.940 3.936 1.00 92.81 95 THR A CA 1
ATOM 772 C C . THR A 1 95 ? 0.545 6.670 4.890 1.00 92.81 95 THR A C 1
ATOM 774 O O . THR A 1 95 ? -0.371 6.089 5.480 1.00 92.81 95 THR A O 1
ATOM 777 N N . ASN A 1 96 ? 0.761 7.967 5.050 1.00 88.56 96 ASN A N 1
ATOM 778 C CA . ASN A 1 96 ? -0.208 8.811 5.722 1.00 88.56 96 ASN A CA 1
ATOM 779 C C . ASN A 1 96 ? -1.535 8.928 4.968 1.00 88.56 96 ASN A C 1
ATOM 781 O O . ASN A 1 96 ? -2.518 9.240 5.617 1.00 88.56 96 ASN A O 1
ATOM 785 N N . TYR A 1 97 ? -1.614 8.663 3.662 1.00 90.94 97 TYR A N 1
ATOM 786 C CA . TYR A 1 97 ? -2.840 8.875 2.878 1.00 90.94 97 TYR A CA 1
ATOM 787 C C . TYR A 1 97 ? -3.472 7.615 2.298 1.00 90.94 97 TYR A C 1
ATOM 789 O O . TYR A 1 97 ? -4.650 7.649 1.930 1.00 90.94 97 TYR A O 1
ATOM 797 N N . ARG A 1 98 ? -2.752 6.492 2.257 1.00 93.25 98 ARG A N 1
ATOM 798 C CA . ARG A 1 98 ? -3.289 5.230 1.743 1.00 93.25 98 ARG A CA 1
ATOM 799 C C . ARG A 1 98 ? -2.585 4.007 2.303 1.00 93.25 98 ARG A C 1
ATOM 801 O O . ARG A 1 98 ? -1.411 4.030 2.662 1.00 93.25 98 ARG A O 1
ATOM 808 N N . VAL A 1 99 ? -3.317 2.906 2.285 1.00 95.56 99 VAL A N 1
ATOM 809 C CA . VAL A 1 99 ? -2.759 1.556 2.313 1.00 95.56 99 VAL A CA 1
ATOM 810 C C . VAL A 1 99 ? -2.713 1.074 0.875 1.00 95.56 99 VAL A C 1
ATOM 812 O O . VAL A 1 99 ? -3.705 1.226 0.164 1.00 95.56 99 VAL A O 1
ATOM 815 N N . TYR A 1 100 ? -1.603 0.497 0.428 1.00 94.31 100 TYR A N 1
ATOM 816 C CA . TYR A 1 100 ? -1.533 -0.037 -0.926 1.00 94.31 100 TYR A CA 1
ATOM 817 C C . TYR A 1 100 ? -0.608 -1.247 -1.064 1.00 94.31 100 TYR A C 1
ATOM 819 O O . TYR A 1 100 ? 0.308 -1.479 -0.270 1.00 94.31 100 TYR A O 1
ATOM 827 N N . TYR A 1 101 ? -0.895 -2.025 -2.099 1.00 93.88 101 TYR A N 1
ATOM 828 C CA . TYR A 1 101 ? -0.070 -3.088 -2.642 1.00 93.88 101 TYR A CA 1
ATOM 829 C C . TYR A 1 101 ? 0.273 -2.737 -4.088 1.00 93.88 101 TYR A C 1
ATOM 831 O O . TYR A 1 101 ? -0.592 -2.263 -4.821 1.00 93.88 101 TYR A O 1
ATOM 839 N N . TYR A 1 102 ? 1.508 -2.987 -4.503 1.00 93.44 102 TYR A N 1
ATOM 840 C CA . TYR A 1 102 ? 1.951 -2.772 -5.873 1.00 93.44 102 TYR A CA 1
ATOM 841 C C . TYR A 1 102 ? 2.766 -3.958 -6.380 1.00 93.44 102 TYR A C 1
ATOM 843 O O . TYR A 1 102 ? 3.709 -4.394 -5.714 1.00 93.44 102 TYR A O 1
ATOM 851 N N . ASP A 1 103 ? 2.426 -4.443 -7.570 1.00 90.19 103 ASP A N 1
ATOM 852 C CA . ASP A 1 103 ? 3.162 -5.468 -8.304 1.00 90.19 103 ASP A CA 1
ATOM 853 C C . ASP A 1 103 ? 4.066 -4.788 -9.348 1.00 90.19 103 ASP A C 1
ATOM 855 O O . ASP A 1 103 ? 3.585 -4.172 -10.299 1.00 90.19 103 ASP A O 1
ATOM 859 N N . TYR A 1 104 ? 5.388 -4.894 -9.178 1.00 85.69 104 TYR A N 1
ATOM 860 C CA . TYR A 1 104 ? 6.373 -4.306 -10.099 1.00 85.69 104 TYR A CA 1
ATOM 861 C C . TYR A 1 104 ? 6.562 -5.108 -11.387 1.00 85.69 104 TYR A C 1
ATOM 863 O O . TYR A 1 104 ? 7.183 -4.612 -12.323 1.00 85.69 104 TYR A O 1
ATOM 871 N N . VAL A 1 105 ? 6.066 -6.343 -11.444 1.00 82.88 105 VAL A N 1
ATOM 872 C CA . VAL A 1 105 ? 6.080 -7.166 -12.655 1.00 82.88 105 VAL A CA 1
ATOM 873 C C . VAL A 1 105 ? 4.905 -6.788 -13.552 1.00 82.88 105 VAL A C 1
ATOM 875 O O . VAL A 1 105 ? 5.083 -6.648 -14.760 1.00 82.88 105 VAL A O 1
ATOM 878 N N . GLN A 1 106 ? 3.721 -6.613 -12.964 1.00 82.88 106 GLN A N 1
ATOM 879 C CA . GLN A 1 106 ? 2.492 -6.257 -13.683 1.00 82.88 106 GLN A CA 1
ATOM 880 C C . GLN A 1 106 ? 2.291 -4.745 -13.819 1.00 82.88 106 GLN A C 1
ATOM 882 O O . GLN A 1 106 ? 1.453 -4.312 -14.601 1.00 82.88 106 GLN A O 1
ATOM 887 N N . HIS A 1 107 ? 3.050 -3.945 -13.065 1.00 82.50 107 HIS A N 1
ATOM 888 C CA . HIS A 1 107 ? 2.858 -2.503 -12.942 1.00 82.50 107 HIS A CA 1
ATOM 889 C C . HIS A 1 107 ? 1.425 -2.124 -12.526 1.00 82.50 107 HIS A C 1
ATOM 891 O O . HIS A 1 107 ? 0.861 -1.152 -13.026 1.00 82.50 107 HIS A O 1
ATOM 897 N N . ALA A 1 108 ? 0.853 -2.887 -11.590 1.00 83.38 108 ALA A N 1
ATOM 898 C CA . ALA A 1 108 ? -0.522 -2.738 -11.121 1.00 83.38 108 ALA A CA 1
ATOM 899 C C . ALA A 1 108 ? -0.567 -2.516 -9.604 1.00 83.38 108 ALA A C 1
ATOM 901 O O . ALA A 1 108 ? 0.130 -3.193 -8.841 1.00 83.38 108 ALA A O 1
ATOM 902 N N . GLY A 1 109 ? -1.396 -1.564 -9.170 1.00 87.06 109 GLY A N 1
ATOM 903 C CA . GLY A 1 109 ? -1.561 -1.192 -7.769 1.00 87.06 109 GLY A CA 1
ATOM 904 C C . GLY A 1 109 ? -2.993 -1.375 -7.278 1.00 87.06 109 GLY A C 1
ATOM 905 O O . GLY A 1 109 ? -3.942 -1.022 -7.969 1.00 87.06 109 GLY A O 1
ATOM 906 N N . VAL A 1 110 ? -3.145 -1.872 -6.053 1.00 90.56 110 VAL A N 1
ATOM 907 C CA . VAL A 1 110 ? -4.420 -1.908 -5.323 1.00 90.56 110 VAL A CA 1
ATOM 908 C C . VAL A 1 110 ? -4.265 -1.059 -4.075 1.00 90.56 110 VAL A C 1
ATOM 910 O O . VAL A 1 110 ? -3.293 -1.220 -3.338 1.00 90.56 110 VAL A O 1
ATOM 913 N N . PHE A 1 111 ? -5.213 -0.164 -3.817 1.00 93.94 111 PHE A N 1
ATOM 914 C CA . PHE A 1 111 ? -5.112 0.795 -2.723 1.00 93.94 111 PHE A CA 1
ATOM 915 C C . PHE A 1 111 ? -6.440 0.987 -1.991 1.00 93.94 111 PHE A C 1
ATOM 917 O O . PHE A 1 111 ? -7.515 0.749 -2.533 1.00 93.94 111 PHE A O 1
ATOM 924 N N . VAL A 1 112 ? -6.343 1.478 -0.759 1.00 93.88 112 VAL A N 1
ATOM 925 C CA . VAL A 1 112 ? -7.439 2.068 0.009 1.00 93.88 112 VAL A CA 1
ATOM 926 C C . VAL A 1 112 ? -6.951 3.416 0.517 1.00 93.88 112 VAL A C 1
ATOM 928 O O . VAL A 1 112 ? -5.959 3.481 1.245 1.00 93.88 112 VAL A O 1
ATOM 931 N N . LEU A 1 113 ? -7.635 4.498 0.144 1.00 92.44 113 LEU A N 1
ATOM 932 C CA . LEU A 1 113 ? -7.355 5.818 0.710 1.00 92.44 113 LEU A CA 1
ATOM 933 C C . LEU A 1 113 ? -7.806 5.863 2.172 1.00 92.44 113 LEU A C 1
ATOM 935 O O . LEU A 1 113 ? -8.846 5.307 2.526 1.00 92.44 113 LEU A O 1
ATOM 939 N N . MET A 1 114 ? -7.065 6.574 3.016 1.00 91.44 114 MET A N 1
ATOM 940 C CA . MET A 1 114 ? -7.352 6.660 4.450 1.00 91.44 114 MET A CA 1
ATOM 941 C C . MET A 1 114 ? -8.782 7.119 4.795 1.00 91.44 114 MET A C 1
ATOM 943 O O . MET A 1 114 ? -9.353 6.534 5.717 1.00 91.44 114 MET A O 1
ATOM 947 N N . PRO A 1 115 ? -9.421 8.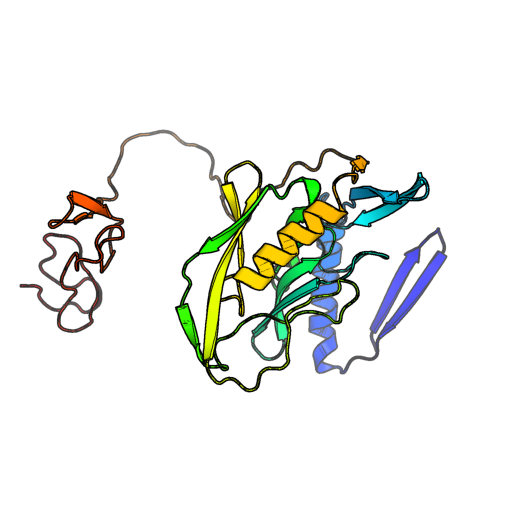066 4.070 1.00 88.19 115 PRO A N 1
ATOM 948 C CA . PRO A 1 115 ? -10.826 8.403 4.317 1.00 88.19 115 PRO A CA 1
ATOM 949 C C . PRO A 1 115 ? -11.807 7.247 4.047 1.00 88.19 115 PRO A C 1
ATOM 951 O O . PRO A 1 115 ? -12.838 7.159 4.707 1.00 88.19 115 PRO A O 1
ATOM 954 N N . GLY A 1 116 ? -11.492 6.357 3.098 1.00 89.50 116 GLY A N 1
ATOM 955 C CA . GLY A 1 116 ? -12.299 5.173 2.772 1.00 89.50 116 GLY A CA 1
ATOM 956 C C . GLY A 1 116 ? -11.966 3.937 3.616 1.00 89.50 116 GLY A C 1
ATOM 957 O O . GLY A 1 116 ? -12.735 2.975 3.641 1.00 89.50 116 GLY A O 1
ATOM 958 N N . LEU A 1 117 ? -10.839 3.954 4.334 1.00 93.31 117 LEU A N 1
ATOM 959 C CA . LEU A 1 117 ? -10.404 2.856 5.188 1.00 93.31 117 LEU A CA 1
ATOM 960 C C . LEU A 1 117 ? -11.257 2.796 6.460 1.00 93.31 117 LEU A C 1
ATOM 962 O O . LEU A 1 117 ? -11.185 3.673 7.322 1.00 93.31 117 LEU A O 1
ATOM 966 N N . GLN A 1 118 ? -12.042 1.736 6.622 1.00 93.50 118 GLN A N 1
ATOM 967 C CA . GLN A 1 118 ? -12.958 1.561 7.750 1.00 93.50 118 GLN A CA 1
ATOM 968 C C . GLN A 1 118 ? -12.251 0.998 8.983 1.00 93.50 118 GLN A C 1
ATOM 970 O O . GLN A 1 118 ? -12.402 1.561 10.069 1.00 93.50 118 GLN A O 1
ATOM 975 N N . ASP A 1 119 ? -11.431 -0.040 8.825 1.00 93.06 119 ASP A N 1
ATOM 976 C CA . ASP A 1 119 ? -10.706 -0.655 9.941 1.00 93.06 119 ASP A CA 1
ATOM 977 C C . ASP A 1 119 ? -9.446 -1.411 9.484 1.00 93.06 119 ASP A C 1
ATOM 979 O O . ASP A 1 119 ? -9.279 -1.699 8.298 1.00 93.06 119 ASP A O 1
ATOM 983 N N . ALA A 1 120 ? -8.571 -1.739 10.436 1.00 96.12 120 ALA A N 1
ATOM 984 C CA . ALA A 1 120 ? -7.441 -2.647 10.267 1.00 96.12 120 ALA A CA 1
ATOM 985 C C . ALA A 1 120 ? -7.528 -3.772 11.309 1.00 96.12 120 ALA A C 1
ATOM 987 O O . ALA A 1 120 ? -7.186 -3.595 12.480 1.00 96.12 120 ALA A O 1
ATOM 988 N N . VAL A 1 121 ? -7.987 -4.942 10.871 1.00 95.81 121 VAL A N 1
ATOM 989 C CA . VAL A 1 121 ? -8.272 -6.096 11.726 1.00 95.81 121 VAL A CA 1
ATOM 990 C C . VAL A 1 121 ? -7.076 -7.039 11.746 1.00 95.81 121 VAL A C 1
ATOM 992 O O . VAL A 1 121 ? -6.580 -7.460 10.701 1.00 95.81 121 VAL A O 1
ATOM 995 N N . VAL A 1 122 ? -6.622 -7.399 12.944 1.00 95.38 122 VAL A N 1
ATOM 996 C CA . VAL A 1 122 ? -5.498 -8.322 13.122 1.00 95.38 122 VAL A CA 1
ATOM 997 C C . VAL A 1 122 ? -5.991 -9.758 13.267 1.00 95.38 122 VAL A C 1
ATOM 999 O O . VAL A 1 122 ? -6.785 -10.058 14.156 1.00 95.38 122 VAL A O 1
ATOM 1002 N N . MET A 1 123 ? -5.441 -10.660 12.457 1.00 90.75 123 MET A N 1
ATOM 1003 C CA . MET A 1 123 ? -5.815 -12.074 12.386 1.00 90.75 123 MET A CA 1
ATOM 1004 C C . MET A 1 123 ? -4.577 -12.980 12.445 1.00 90.75 123 MET A C 1
ATOM 1006 O O . MET A 1 123 ? -3.443 -12.515 12.331 1.00 90.75 123 MET A O 1
ATOM 1010 N N . ASN A 1 124 ? -4.787 -14.290 12.623 1.00 90.81 124 ASN A N 1
ATOM 1011 C CA . ASN A 1 124 ? -3.741 -15.321 12.512 1.00 90.81 124 ASN A CA 1
ATOM 1012 C C . ASN A 1 124 ? -2.471 -15.040 13.343 1.00 90.81 124 ASN A C 1
ATOM 1014 O O . ASN A 1 124 ? -1.352 -15.339 12.924 1.00 90.81 124 ASN A O 1
ATOM 1018 N N . GLN A 1 125 ? -2.639 -14.447 14.530 1.00 90.75 125 GLN A N 1
ATOM 1019 C CA . GLN A 1 125 ? -1.516 -14.044 15.370 1.00 90.75 125 GLN A CA 1
ATOM 1020 C C . GLN A 1 125 ? -0.807 -15.249 15.985 1.00 90.75 125 GLN A C 1
ATOM 1022 O O . GLN A 1 125 ? -1.435 -16.139 16.559 1.00 90.75 125 GLN A O 1
ATOM 1027 N N . ARG A 1 126 ? 0.524 -15.238 15.930 1.00 87.31 126 ARG A N 1
ATOM 1028 C CA . ARG A 1 126 ? 1.377 -16.232 16.583 1.00 87.31 126 ARG A CA 1
ATOM 1029 C C . ARG A 1 126 ? 2.714 -15.633 16.998 1.00 87.31 126 ARG A C 1
ATOM 1031 O O . ARG A 1 126 ? 3.203 -14.671 16.408 1.00 87.31 126 ARG A O 1
ATOM 1038 N N . ARG A 1 127 ? 3.346 -16.244 17.997 1.00 85.94 127 ARG A N 1
ATOM 1039 C CA . ARG A 1 127 ? 4.727 -15.930 18.382 1.00 85.94 127 ARG A CA 1
ATOM 1040 C C . ARG A 1 127 ? 5.695 -16.574 17.386 1.00 85.94 127 ARG A C 1
ATOM 1042 O O . ARG A 1 127 ? 5.523 -17.744 17.051 1.00 85.94 127 ARG A O 1
ATOM 1049 N N . ALA A 1 128 ? 6.705 -15.836 16.936 1.00 76.50 128 ALA A N 1
ATOM 1050 C CA . ALA A 1 128 ? 7.685 -16.313 15.964 1.00 76.50 128 ALA A CA 1
ATOM 1051 C C . ALA A 1 128 ? 9.100 -15.752 16.219 1.00 76.50 128 ALA A C 1
ATOM 1053 O O . ALA A 1 128 ? 9.292 -14.883 17.074 1.00 76.50 128 ALA A O 1
ATOM 1054 N N . SER A 1 129 ? 10.101 -16.307 15.524 1.00 69.38 129 SER A N 1
ATOM 1055 C CA . SER A 1 129 ? 11.531 -15.972 15.660 1.00 69.38 129 SER A CA 1
ATOM 1056 C C . SER A 1 129 ? 12.012 -14.961 14.620 1.00 69.38 129 SER A C 1
ATOM 1058 O O . SER A 1 129 ? 11.394 -14.847 13.567 1.00 69.38 129 SER A O 1
ATOM 1060 N N . ASN A 1 130 ? 13.079 -14.191 14.910 1.00 63.94 130 ASN A N 1
ATOM 1061 C CA . ASN A 1 130 ? 13.398 -12.912 14.211 1.00 63.94 130 ASN A CA 1
ATOM 1062 C C . ASN A 1 130 ? 13.613 -13.026 12.695 1.00 63.94 130 ASN A C 1
ATOM 1064 O O . ASN A 1 130 ? 13.560 -12.043 11.974 1.00 63.94 130 ASN A O 1
ATOM 1068 N N . SER A 1 131 ? 13.826 -14.241 12.205 1.00 60.91 131 SER A N 1
ATOM 1069 C CA . SER A 1 131 ? 13.921 -14.584 10.788 1.00 60.91 131 SER A CA 1
ATOM 1070 C C . SER A 1 131 ? 12.586 -14.597 10.031 1.00 60.91 131 SER A C 1
ATOM 1072 O O . SER A 1 131 ? 12.594 -14.750 8.816 1.00 60.91 131 SER A O 1
ATOM 1074 N N . THR A 1 132 ? 11.452 -14.506 10.726 1.00 58.50 132 THR A N 1
ATOM 1075 C CA . THR A 1 132 ? 10.110 -14.701 10.142 1.00 58.50 132 THR A CA 1
ATOM 1076 C C . THR A 1 132 ? 9.245 -13.441 10.153 1.00 58.50 132 THR A C 1
ATOM 1078 O O . THR A 1 132 ? 8.126 -13.477 9.650 1.00 58.50 132 THR A O 1
ATOM 1081 N N . SER A 1 133 ? 9.742 -12.333 10.715 1.00 65.06 133 SER A N 1
ATOM 1082 C CA . SER A 1 133 ? 9.083 -11.026 10.648 1.00 65.06 133 SER A CA 1
ATOM 1083 C C . SER A 1 133 ? 9.153 -10.486 9.243 1.00 65.06 133 SER A C 1
ATOM 1085 O O . SER A 1 133 ? 10.197 -10.528 8.594 1.00 65.06 133 SER A O 1
ATOM 1087 N N . ILE A 1 134 ? 8.054 -9.877 8.831 1.00 70.44 134 ILE A N 1
ATOM 1088 C CA . ILE A 1 134 ? 7.963 -9.167 7.574 1.00 70.44 134 ILE A CA 1
ATOM 1089 C C . ILE A 1 134 ? 7.451 -7.751 7.871 1.00 70.44 134 ILE A C 1
ATOM 1091 O O . ILE A 1 134 ? 6.508 -7.575 8.645 1.00 70.44 134 ILE A O 1
ATOM 1095 N N . GLY A 1 135 ? 8.097 -6.738 7.290 1.00 69.50 135 GLY A N 1
ATOM 1096 C CA . GLY A 1 135 ? 7.750 -5.330 7.494 1.00 69.50 135 GLY A CA 1
ATOM 1097 C C . GLY A 1 135 ? 8.823 -4.484 8.167 1.00 69.50 135 GLY A C 1
ATOM 1098 O O . GLY A 1 135 ? 9.552 -4.938 9.046 1.00 69.50 135 GLY A O 1
ATOM 1099 N N . THR A 1 136 ? 8.912 -3.228 7.745 1.00 76.44 136 THR A N 1
ATOM 1100 C CA . THR A 1 136 ? 9.823 -2.208 8.262 1.00 76.44 136 THR A CA 1
ATOM 1101 C C . THR A 1 136 ? 9.059 -0.901 8.446 1.00 76.44 136 THR A C 1
ATOM 1103 O O . THR A 1 136 ? 8.345 -0.451 7.552 1.00 76.44 136 THR A O 1
ATOM 1106 N N . TYR A 1 137 ? 9.225 -0.274 9.608 1.00 73.50 137 TYR A N 1
ATOM 1107 C CA . TYR A 1 137 ? 8.719 1.074 9.862 1.00 73.50 137 TYR A CA 1
ATOM 1108 C C . TYR A 1 137 ? 9.708 2.099 9.301 1.00 73.50 137 TYR A C 1
ATOM 1110 O O . TYR A 1 137 ? 10.915 1.995 9.534 1.00 73.50 137 TYR A O 1
ATOM 1118 N N . ALA A 1 138 ? 9.209 3.082 8.557 1.00 67.38 138 ALA A N 1
ATOM 1119 C CA . ALA A 1 138 ? 10.030 4.185 8.065 1.00 67.38 138 ALA A CA 1
ATOM 1120 C C . ALA A 1 138 ? 10.290 5.212 9.193 1.00 67.38 138 ALA A C 1
ATOM 1122 O O . ALA A 1 138 ? 9.498 5.337 10.129 1.00 67.38 138 ALA A O 1
ATOM 1123 N N . MET A 1 139 ? 11.435 5.912 9.157 1.00 52.94 139 MET A N 1
ATOM 1124 C CA . MET A 1 139 ? 11.846 6.829 10.235 1.00 52.94 139 MET A CA 1
ATOM 1125 C C . MET A 1 139 ? 10.865 7.997 10.461 1.00 52.94 139 MET A C 1
ATOM 1127 O O . MET A 1 139 ? 10.152 8.459 9.578 1.00 52.94 139 MET A O 1
ATOM 1131 N N . SER A 1 140 ? 10.850 8.447 11.717 1.00 48.22 140 SER A N 1
ATOM 1132 C CA . SER A 1 140 ? 9.674 8.853 12.492 1.00 48.22 140 SER A CA 1
ATOM 1133 C C . SER A 1 140 ? 9.370 10.359 12.483 1.00 48.22 140 SER A C 1
ATOM 1135 O O . SER A 1 140 ? 9.970 11.109 13.252 1.00 48.22 140 SER A O 1
ATOM 1137 N N . ARG A 1 141 ? 8.335 10.774 11.737 1.00 54.12 141 ARG A N 1
ATOM 1138 C CA . ARG A 1 141 ? 7.514 11.965 12.070 1.00 54.12 141 ARG A CA 1
ATOM 1139 C C . ARG A 1 141 ? 6.277 11.621 12.911 1.00 54.12 141 ARG A C 1
ATOM 1141 O O . ARG A 1 141 ? 5.726 12.486 13.580 1.00 54.12 141 ARG A O 1
ATOM 1148 N N . TYR A 1 142 ? 5.878 10.349 12.939 1.00 53.81 142 TYR A N 1
ATOM 1149 C CA . TYR A 1 142 ? 4.629 9.887 13.560 1.00 53.81 142 TYR A CA 1
ATOM 1150 C C . TYR A 1 142 ? 4.732 9.541 15.053 1.00 53.81 142 TYR A C 1
ATOM 1152 O O . TYR A 1 142 ? 3.821 8.904 15.572 1.00 53.81 142 TYR A O 1
ATOM 1160 N N . ASN A 1 143 ? 5.809 9.954 15.745 1.00 51.84 143 ASN A N 1
ATOM 1161 C CA . ASN A 1 143 ? 6.059 9.674 17.170 1.00 51.84 143 ASN A CA 1
ATOM 1162 C C . ASN A 1 143 ? 5.615 8.257 17.556 1.00 51.84 143 ASN A C 1
ATOM 1164 O O . ASN A 1 143 ? 4.724 8.066 18.389 1.00 51.84 143 ASN A O 1
ATOM 1168 N N . ILE A 1 144 ? 6.210 7.260 16.893 1.00 56.88 144 ILE A N 1
ATOM 1169 C CA . ILE A 1 144 ? 5.817 5.859 17.049 1.00 56.88 144 ILE A CA 1
ATOM 1170 C C . ILE A 1 144 ? 6.341 5.344 18.399 1.00 56.88 144 ILE A C 1
ATOM 1172 O O . ILE A 1 144 ? 7.383 4.698 18.514 1.00 56.88 144 ILE A O 1
ATOM 1176 N N . THR A 1 145 ? 5.636 5.717 19.463 1.00 39.56 145 THR A N 1
ATOM 1177 C CA . THR A 1 145 ? 5.935 5.331 20.840 1.00 39.56 145 THR A CA 1
ATOM 1178 C C . THR A 1 145 ? 5.772 3.816 20.984 1.00 39.56 145 THR A C 1
ATOM 1180 O O . THR A 1 145 ? 4.702 3.265 20.744 1.00 39.56 145 THR A O 1
ATOM 1183 N N . GLY A 1 146 ? 6.857 3.121 21.343 1.00 43.75 146 GLY A N 1
ATOM 1184 C CA . GLY A 1 146 ? 6.854 1.669 21.576 1.00 43.75 146 GLY A CA 1
ATOM 1185 C C . GLY A 1 146 ? 7.791 0.848 20.687 1.00 43.75 146 GLY A C 1
ATOM 1186 O O . GLY A 1 146 ? 8.111 -0.280 21.055 1.00 43.75 146 GLY A O 1
ATOM 1187 N N . PHE A 1 147 ? 8.326 1.407 19.597 1.00 49.19 147 PHE A N 1
ATOM 1188 C CA . PHE A 1 147 ? 9.325 0.712 18.775 1.00 49.19 147 PHE A CA 1
ATOM 1189 C C . PHE A 1 147 ? 10.725 0.866 19.369 1.00 49.19 147 PHE A C 1
ATOM 1191 O O . PHE A 1 147 ? 11.544 1.673 18.936 1.00 49.19 147 PHE A O 1
ATOM 1198 N N . ARG A 1 148 ? 11.006 0.080 20.415 1.00 40.72 148 ARG A N 1
ATOM 1199 C CA . ARG A 1 148 ? 12.384 -0.190 20.837 1.00 40.72 148 ARG A CA 1
ATOM 1200 C C . ARG A 1 148 ? 13.020 -1.169 19.850 1.00 40.72 148 ARG A C 1
ATOM 1202 O O . ARG A 1 148 ? 12.450 -2.220 19.574 1.00 40.72 148 ARG A O 1
ATOM 1209 N N . ASN A 1 149 ? 14.238 -0.854 19.407 1.00 46.94 149 ASN A N 1
ATOM 1210 C CA . ASN A 1 149 ? 15.180 -1.800 18.804 1.00 46.94 149 ASN A CA 1
ATOM 1211 C C . ASN A 1 149 ? 15.442 -2.946 19.792 1.00 46.94 149 ASN A C 1
ATOM 1213 O O . ASN A 1 149 ? 16.364 -2.867 20.605 1.00 46.94 149 ASN A O 1
ATOM 1217 N N . ASN A 1 150 ? 14.608 -3.984 19.786 1.00 42.62 150 ASN A N 1
ATOM 1218 C CA . ASN A 1 150 ? 14.690 -5.029 20.792 1.00 42.62 150 ASN A CA 1
ATOM 1219 C C . ASN A 1 150 ? 15.357 -6.270 20.204 1.00 42.62 150 ASN A C 1
ATOM 1221 O O . ASN A 1 150 ? 14.802 -6.970 19.362 1.00 42.62 150 ASN A O 1
ATOM 1225 N N . ARG A 1 151 ? 16.566 -6.544 20.707 1.00 45.47 151 ARG A N 1
ATOM 1226 C CA . ARG A 1 151 ? 17.328 -7.797 20.582 1.00 45.47 151 ARG A CA 1
ATOM 1227 C C . ARG A 1 151 ? 16.599 -8.980 21.251 1.00 45.47 151 ARG A C 1
ATOM 1229 O O . ARG A 1 151 ? 17.201 -9.737 22.005 1.00 45.47 151 ARG A O 1
ATOM 1236 N N . THR A 1 152 ? 15.296 -9.125 21.045 1.00 50.75 152 THR A N 1
ATOM 1237 C CA . THR A 1 152 ? 14.517 -10.268 21.524 1.00 50.75 152 THR A CA 1
ATOM 1238 C C . THR A 1 152 ? 14.325 -11.247 20.381 1.00 50.75 152 THR A C 1
ATOM 1240 O O . THR A 1 152 ? 13.833 -10.890 19.317 1.00 50.75 152 THR A O 1
ATOM 1243 N N . THR A 1 153 ? 14.698 -12.505 20.606 1.00 54.66 153 THR A N 1
ATOM 1244 C CA . THR A 1 153 ? 14.600 -13.590 19.617 1.00 54.66 153 THR A CA 1
ATOM 1245 C C . THR A 1 153 ? 13.162 -14.011 19.316 1.00 54.66 153 THR A C 1
ATOM 1247 O O . THR A 1 153 ? 12.961 -14.816 18.411 1.00 54.66 153 THR A O 1
ATOM 1250 N N . SER A 1 154 ? 12.173 -13.467 20.036 1.00 58.62 154 SER A N 1
ATOM 1251 C CA . SER A 1 154 ? 10.748 -13.711 19.819 1.00 58.62 154 SER A CA 1
ATOM 1252 C C . SER A 1 154 ? 9.953 -12.412 19.677 1.00 58.62 154 SER A C 1
ATOM 1254 O O . SER A 1 154 ? 10.068 -11.544 20.543 1.00 58.62 154 SER A O 1
ATOM 1256 N N 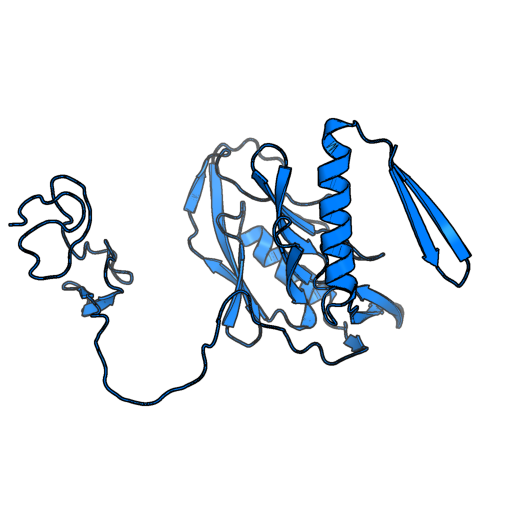. PHE A 1 155 ? 9.084 -12.331 18.675 1.00 74.69 155 PHE A N 1
ATOM 1257 C CA . PHE A 1 155 ? 8.089 -11.266 18.474 1.00 74.69 155 PHE A CA 1
ATOM 1258 C C . PHE A 1 155 ? 6.807 -11.891 17.908 1.00 74.69 155 PHE A C 1
ATOM 1260 O O . PHE A 1 155 ? 6.769 -13.076 17.566 1.00 74.69 155 PHE A O 1
ATOM 1267 N N . THR A 1 156 ? 5.733 -11.112 17.872 1.00 84.12 156 THR A N 1
ATOM 1268 C CA . THR A 1 156 ? 4.437 -11.550 17.347 1.00 84.12 156 THR A CA 1
ATOM 1269 C C . THR A 1 156 ? 4.362 -11.246 15.858 1.00 84.12 156 THR A C 1
ATOM 1271 O O . THR A 1 156 ? 4.636 -10.117 15.450 1.00 84.12 156 THR A O 1
ATOM 1274 N N . ILE A 1 157 ? 3.956 -12.239 15.069 1.00 86.31 157 ILE A N 1
ATOM 1275 C CA . ILE A 1 157 ? 3.523 -12.059 13.681 1.00 86.31 157 ILE A CA 1
ATOM 1276 C C . ILE A 1 157 ? 2.037 -12.329 13.552 1.00 86.31 157 ILE A C 1
ATOM 1278 O O . ILE A 1 157 ? 1.482 -13.115 14.318 1.00 86.31 157 ILE A O 1
ATOM 1282 N N . GLY A 1 158 ? 1.405 -11.707 12.570 1.00 87.44 158 GLY A N 1
ATOM 1283 C CA . GLY A 1 158 ? 0.019 -11.973 12.210 1.00 87.44 158 GLY A CA 1
ATOM 1284 C C . GLY A 1 158 ? -0.345 -11.276 10.913 1.00 87.44 158 GLY A C 1
ATOM 1285 O O . GLY A 1 158 ? 0.448 -10.517 10.362 1.00 87.44 158 GLY A O 1
ATOM 1286 N N . ASP A 1 159 ? -1.547 -11.535 10.436 1.00 93.44 159 ASP A N 1
ATOM 1287 C CA . ASP A 1 159 ? -2.064 -10.890 9.239 1.00 93.44 159 ASP A CA 1
ATOM 1288 C C . ASP A 1 159 ? -2.826 -9.626 9.641 1.00 93.44 159 ASP A C 1
ATOM 1290 O O . ASP A 1 159 ? -3.497 -9.599 10.676 1.00 93.44 159 ASP A O 1
ATOM 1294 N N . VAL A 1 160 ? -2.741 -8.581 8.825 1.00 95.94 160 VAL A N 1
ATOM 1295 C CA . VAL A 1 160 ? -3.512 -7.346 9.001 1.00 95.94 160 VAL A CA 1
ATOM 1296 C C . VAL A 1 160 ? -4.417 -7.172 7.790 1.00 95.94 160 VAL A C 1
ATOM 1298 O O . VAL A 1 160 ? -3.935 -7.013 6.669 1.00 95.94 160 VAL A O 1
ATOM 1301 N N . GLN A 1 161 ? -5.728 -7.237 8.015 1.00 97.50 161 GLN A N 1
ATOM 1302 C CA . GLN A 1 161 ? -6.751 -7.033 6.993 1.00 97.50 161 GLN A CA 1
ATOM 1303 C C . GLN A 1 161 ? -7.276 -5.603 7.056 1.00 97.50 161 GLN A C 1
ATOM 1305 O O . GLN A 1 161 ? -7.761 -5.156 8.092 1.00 97.50 161 GLN A O 1
ATOM 1310 N N . PHE A 1 162 ? -7.215 -4.899 5.936 1.00 96.94 162 PHE A N 1
ATOM 1311 C CA . PHE A 1 162 ? -7.714 -3.542 5.784 1.00 96.94 162 PHE A CA 1
ATOM 1312 C C . PHE A 1 162 ? -9.119 -3.593 5.199 1.00 96.94 162 PHE A C 1
ATOM 1314 O O . PHE A 1 162 ? -9.323 -4.107 4.097 1.00 96.94 162 PHE A O 1
ATOM 1321 N N . ILE A 1 163 ? -10.084 -3.090 5.962 1.00 94.88 163 ILE A N 1
ATOM 1322 C CA . ILE A 1 163 ? -11.506 -3.139 5.634 1.00 94.88 163 ILE A CA 1
ATOM 1323 C C . ILE A 1 163 ? -11.904 -1.844 4.932 1.00 94.88 163 ILE A C 1
ATOM 1325 O O . ILE A 1 163 ? -11.653 -0.753 5.446 1.00 94.88 163 ILE A O 1
ATOM 1329 N N . ALA A 1 164 ? -12.562 -1.965 3.785 1.00 91.12 164 ALA A N 1
ATOM 1330 C CA . ALA A 1 164 ? -13.197 -0.869 3.062 1.00 91.12 164 ALA A CA 1
ATOM 1331 C C . ALA A 1 164 ? -14.530 -1.376 2.496 1.00 91.12 164 ALA A C 1
ATOM 1333 O O . ALA A 1 164 ? -14.656 -2.558 2.184 1.00 91.12 164 ALA A O 1
ATOM 1334 N N . GLU A 1 165 ? -15.545 -0.513 2.407 1.00 90.19 165 GLU A N 1
ATOM 1335 C CA . GLU A 1 165 ? -16.892 -0.905 1.942 1.00 90.19 165 GLU A CA 1
ATOM 1336 C C . GLU A 1 165 ? -17.482 -2.138 2.669 1.00 90.19 165 GLU A C 1
ATOM 1338 O O . GLU A 1 165 ? -18.191 -2.955 2.089 1.00 90.19 165 GLU A O 1
ATOM 1343 N N . GLY A 1 166 ? -17.177 -2.304 3.958 1.00 88.19 166 GLY A N 1
ATOM 1344 C CA . GLY A 1 166 ? -17.686 -3.400 4.787 1.00 88.19 166 GLY A CA 1
ATOM 1345 C C . GLY A 1 166 ? -17.029 -4.761 4.542 1.00 88.19 166 GLY A C 1
ATOM 1346 O O . GLY A 1 166 ? -17.434 -5.737 5.174 1.00 88.19 166 GLY A O 1
ATOM 1347 N N . LYS A 1 167 ? -16.017 -4.853 3.669 1.00 90.94 167 LYS A N 1
ATOM 1348 C CA . LYS A 1 167 ? -15.321 -6.106 3.335 1.00 90.94 167 LYS A CA 1
ATOM 1349 C C . LYS A 1 167 ? -13.793 -5.965 3.421 1.00 90.94 167 LYS A C 1
ATOM 1351 O O . LYS A 1 167 ? -13.267 -4.860 3.277 1.00 90.94 167 LYS A O 1
ATOM 1356 N N . PRO A 1 168 ? -13.049 -7.063 3.646 1.00 90.00 168 PRO A N 1
ATOM 1357 C CA . PRO A 1 168 ? -11.595 -7.050 3.510 1.00 90.00 168 PRO A CA 1
ATOM 1358 C C . PRO A 1 168 ? -11.192 -6.673 2.081 1.00 90.00 168 PRO A C 1
ATOM 1360 O O . PRO A 1 168 ? -11.645 -7.309 1.130 1.00 90.00 168 PRO A O 1
ATOM 1363 N N . TYR A 1 169 ? -10.349 -5.649 1.940 1.00 89.62 169 TYR A N 1
ATOM 1364 C CA . TYR A 1 169 ? -9.905 -5.132 0.642 1.00 89.62 169 TYR A CA 1
ATOM 1365 C C . TYR A 1 169 ? -8.424 -5.425 0.375 1.00 89.62 169 TYR A C 1
ATOM 1367 O O . TYR A 1 169 ? -8.069 -5.922 -0.688 1.00 89.62 169 TYR A O 1
ATOM 1375 N N . ILE A 1 170 ? -7.552 -5.178 1.360 1.00 94.88 170 ILE A N 1
ATOM 1376 C CA . ILE A 1 170 ? -6.116 -5.507 1.299 1.00 94.88 170 ILE A CA 1
ATOM 1377 C C . ILE A 1 170 ? -5.751 -6.350 2.517 1.00 94.88 170 ILE A C 1
ATOM 1379 O O . ILE A 1 170 ? -6.258 -6.119 3.613 1.00 94.88 170 ILE A O 1
ATOM 1383 N N . ILE A 1 171 ? -4.847 -7.314 2.344 1.00 95.06 171 ILE A N 1
ATOM 1384 C CA . ILE A 1 171 ? -4.307 -8.125 3.439 1.00 95.06 171 ILE A CA 1
ATOM 1385 C C . ILE A 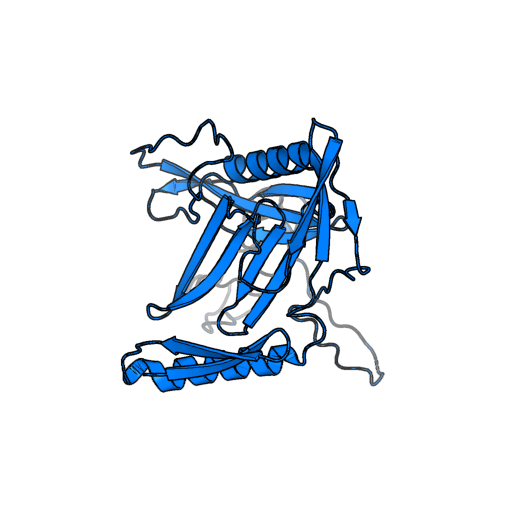1 171 ? -2.784 -8.049 3.401 1.00 95.06 171 ILE A C 1
ATOM 1387 O O . ILE A 1 171 ? -2.167 -8.389 2.392 1.00 95.06 171 ILE A O 1
ATOM 1391 N N . PHE A 1 172 ? -2.172 -7.640 4.512 1.00 94.31 172 PHE A N 1
ATOM 1392 C CA . PHE A 1 172 ? -0.734 -7.777 4.727 1.00 94.31 172 PHE A CA 1
ATOM 1393 C C . PHE A 1 172 ? -0.482 -9.038 5.555 1.00 94.31 172 PHE A C 1
ATOM 1395 O O . PHE A 1 172 ? -0.861 -9.077 6.727 1.00 94.31 172 PHE A O 1
ATOM 1402 N N . PRO A 1 173 ? 0.113 -10.089 4.970 1.00 91.06 173 PRO A N 1
ATOM 1403 C CA . PRO A 1 173 ? 0.354 -11.334 5.671 1.00 91.06 173 PRO A CA 1
ATOM 1404 C C . PRO A 1 173 ? 1.635 -11.264 6.507 1.00 91.06 173 PRO A C 1
ATOM 1406 O O . PRO A 1 173 ? 2.616 -10.637 6.104 1.00 91.06 173 PRO A O 1
ATOM 1409 N N . GLN A 1 174 ? 1.655 -11.987 7.628 1.00 86.88 174 GLN A N 1
ATOM 1410 C CA . GLN A 1 174 ? 2.854 -12.204 8.458 1.00 86.88 174 GLN A CA 1
ATOM 1411 C C . GLN A 1 174 ? 3.576 -10.917 8.912 1.00 86.88 174 GLN A C 1
ATOM 1413 O O . GLN A 1 174 ? 4.793 -10.908 9.111 1.00 86.88 174 GLN A O 1
ATOM 1418 N N . VAL A 1 175 ? 2.824 -9.837 9.115 1.00 87.81 175 VAL A N 1
ATOM 1419 C CA . VAL A 1 175 ? 3.326 -8.556 9.616 1.00 87.81 175 VAL A CA 1
ATOM 1420 C C . VAL A 1 175 ? 3.992 -8.757 10.974 1.00 87.81 175 VAL A C 1
ATOM 1422 O O . VAL A 1 175 ? 3.391 -9.321 11.889 1.00 87.81 175 VAL A O 1
ATOM 1425 N N . GLY A 1 176 ? 5.228 -8.276 11.112 1.00 83.81 176 GLY A N 1
ATOM 1426 C CA . GLY A 1 176 ? 5.909 -8.149 12.398 1.00 83.81 176 GLY A CA 1
ATOM 1427 C C . GLY A 1 176 ? 5.278 -7.039 13.236 1.00 83.81 176 GLY A C 1
ATOM 1428 O O . GLY A 1 176 ? 5.190 -5.899 12.788 1.00 83.81 176 GLY A O 1
ATOM 1429 N N . ASP A 1 177 ? 4.847 -7.379 14.450 1.00 85.25 177 ASP A N 1
ATOM 1430 C CA . ASP A 1 177 ? 4.006 -6.525 15.298 1.00 85.25 177 ASP A CA 1
ATOM 1431 C C . ASP A 1 177 ? 2.724 -6.035 14.587 1.00 85.25 177 ASP A C 1
ATOM 1433 O O . ASP A 1 177 ? 2.557 -4.843 14.302 1.00 85.25 177 ASP A O 1
ATOM 1437 N N . PRO A 1 178 ? 1.779 -6.950 14.302 1.00 91.44 178 PRO A N 1
ATOM 1438 C CA . PRO A 1 178 ? 0.559 -6.600 13.582 1.00 91.44 178 PRO A CA 1
ATOM 1439 C C . PRO A 1 178 ? -0.354 -5.666 14.397 1.00 91.44 178 PRO A C 1
ATOM 1441 O O . PRO A 1 178 ? -1.074 -4.845 13.832 1.00 91.44 178 PRO A O 1
ATOM 1444 N N . ASN A 1 179 ? -0.295 -5.736 15.734 1.00 90.75 179 ASN A N 1
ATOM 1445 C CA . ASN A 1 179 ? -1.043 -4.831 16.609 1.00 90.75 179 ASN A CA 1
ATOM 1446 C C . ASN A 1 179 ? -0.472 -3.410 16.567 1.00 90.75 179 ASN A C 1
ATOM 1448 O O . ASN A 1 179 ? -1.242 -2.450 16.604 1.00 90.75 179 ASN A O 1
ATOM 1452 N N . GLY A 1 180 ? 0.855 -3.266 16.485 1.00 88.19 180 GLY A N 1
ATOM 1453 C CA . GLY A 1 180 ? 1.510 -1.981 16.257 1.00 88.19 180 GLY A CA 1
ATOM 1454 C C . GLY A 1 180 ? 1.025 -1.322 14.969 1.00 88.19 180 GLY A C 1
ATOM 1455 O O . GLY A 1 180 ? 0.603 -0.164 14.999 1.00 88.19 180 GLY A O 1
ATOM 1456 N N . LEU A 1 181 ? 0.969 -2.084 13.871 1.00 90.75 181 LEU A N 1
ATOM 1457 C CA . LEU A 1 181 ? 0.465 -1.581 12.592 1.00 90.75 181 LEU A CA 1
ATOM 1458 C C . LEU A 1 181 ? -1.013 -1.162 12.675 1.00 90.75 181 LEU A C 1
ATOM 1460 O O . LEU A 1 181 ? -1.361 -0.061 12.252 1.00 90.75 181 LEU A O 1
ATOM 1464 N N . ALA A 1 182 ? -1.879 -1.976 13.287 1.00 93.69 182 ALA A N 1
ATOM 1465 C CA . ALA A 1 182 ? -3.294 -1.631 13.459 1.00 93.69 182 ALA A CA 1
ATOM 1466 C C . ALA A 1 182 ? -3.504 -0.372 14.330 1.00 93.69 182 ALA A C 1
ATOM 1468 O O . ALA A 1 182 ? -4.326 0.492 14.012 1.00 93.69 182 ALA A O 1
ATOM 1469 N N . ARG A 1 183 ? -2.722 -0.204 15.409 1.00 91.12 183 ARG A N 1
ATOM 1470 C CA . ARG A 1 183 ? -2.745 1.022 16.234 1.00 91.12 183 ARG A CA 1
ATOM 1471 C C . ARG A 1 183 ? -2.300 2.249 15.446 1.00 91.12 183 ARG A C 1
ATOM 1473 O O . ARG A 1 183 ? -2.852 3.330 15.645 1.00 91.12 183 ARG A O 1
ATOM 1480 N N . LEU A 1 184 ? -1.322 2.088 14.560 1.00 88.69 184 LEU A N 1
ATOM 1481 C CA . LEU A 1 184 ? -0.818 3.167 13.722 1.00 88.69 184 LEU A CA 1
ATOM 1482 C C . LEU A 1 184 ? -1.865 3.629 12.711 1.00 88.69 184 LEU A C 1
ATOM 1484 O O . LEU A 1 184 ? -2.111 4.827 12.610 1.00 88.69 184 LEU A O 1
ATOM 1488 N N . VAL A 1 185 ? -2.565 2.691 12.067 1.00 92.81 185 VAL A N 1
ATOM 1489 C CA . VAL A 1 185 ? -3.731 2.997 11.222 1.00 92.81 185 VAL A CA 1
ATOM 1490 C C . VAL A 1 185 ? -4.767 3.803 12.005 1.00 92.81 185 VAL A C 1
ATOM 1492 O O . VAL A 1 185 ? -5.229 4.842 11.535 1.00 92.81 185 VAL A O 1
ATOM 1495 N N . LYS A 1 186 ? -5.095 3.377 13.232 1.00 91.44 186 LYS A N 1
ATOM 1496 C CA . LYS A 1 186 ? -6.041 4.099 14.095 1.00 91.44 186 LYS A CA 1
ATOM 1497 C C . LYS A 1 186 ? -5.574 5.526 14.406 1.00 91.44 186 LYS A C 1
ATOM 1499 O O . LYS A 1 186 ? -6.385 6.447 14.352 1.00 91.44 186 LYS A O 1
ATOM 1504 N N . SER A 1 187 ? -4.287 5.711 14.702 1.00 87.56 187 SER A N 1
ATOM 1505 C CA . SER A 1 187 ? -3.688 7.029 14.953 1.00 87.56 187 SER A CA 1
ATOM 1506 C C . SER A 1 187 ? -3.760 7.935 13.717 1.00 87.56 187 SER A C 1
ATOM 1508 O O . SER A 1 187 ? -4.225 9.070 13.812 1.00 87.56 187 SER A O 1
ATOM 1510 N N . LEU A 1 188 ? -3.394 7.417 12.539 1.00 87.38 188 LEU A N 1
ATOM 1511 C CA . LEU A 1 188 ? -3.472 8.155 11.273 1.00 87.38 188 LEU A CA 1
ATOM 1512 C C . LEU A 1 188 ? -4.911 8.579 10.959 1.00 87.38 188 LEU A C 1
ATOM 1514 O O . LEU A 1 188 ? -5.156 9.742 10.646 1.00 87.38 188 LEU A O 1
ATOM 1518 N N . LYS A 1 189 ? -5.886 7.679 11.145 1.00 86.31 189 LYS A N 1
ATOM 1519 C CA . LYS A 1 189 ? -7.312 8.009 10.989 1.00 86.31 189 LYS A CA 1
ATOM 1520 C C . LYS A 1 189 ? -7.764 9.130 11.927 1.00 86.31 189 LYS A C 1
ATOM 1522 O O . LYS A 1 189 ? -8.529 9.995 11.514 1.00 86.31 189 LYS A O 1
ATOM 1527 N N . GLN A 1 190 ? -7.297 9.133 13.177 1.00 83.62 190 GLN A N 1
ATOM 1528 C CA . GLN A 1 190 ? -7.618 10.194 14.139 1.00 83.62 190 GLN A CA 1
ATOM 1529 C C . GLN A 1 190 ? -7.013 11.542 13.732 1.00 83.62 190 GLN A C 1
ATOM 1531 O O . GLN A 1 190 ? -7.690 12.564 13.825 1.00 83.62 190 GLN A O 1
ATOM 1536 N N . GLN A 1 191 ? -5.771 11.549 13.239 1.00 77.44 191 GLN A N 1
ATOM 1537 C CA . GLN A 1 191 ? -5.112 12.759 12.733 1.00 77.44 191 GLN A CA 1
ATOM 1538 C C . GLN A 1 191 ? -5.813 13.331 11.494 1.00 77.44 191 GLN A C 1
ATOM 1540 O O . GLN A 1 191 ? -5.774 14.536 11.262 1.00 77.44 191 GLN A O 1
ATOM 1545 N N . GLN A 1 192 ? -6.482 12.475 10.722 1.00 73.69 192 GLN A N 1
ATOM 1546 C CA . GLN A 1 192 ? -7.134 12.825 9.463 1.00 73.69 192 GLN A CA 1
ATOM 1547 C C . GLN A 1 192 ? -8.652 13.001 9.557 1.00 73.69 192 GLN A C 1
ATOM 1549 O O . GLN A 1 192 ? -9.326 13.083 8.533 1.00 73.69 192 GLN A O 1
ATOM 1554 N N . ALA A 1 193 ? -9.206 13.129 10.764 1.00 65.75 193 ALA A N 1
ATOM 1555 C CA . ALA A 1 193 ? -10.650 13.260 10.974 1.00 65.75 193 ALA A CA 1
ATOM 1556 C C . ALA A 1 193 ? -11.302 14.480 10.274 1.00 65.75 193 ALA A C 1
ATOM 1558 O O . ALA A 1 193 ? -12.525 14.548 10.200 1.00 65.75 193 ALA A O 1
ATOM 1559 N N . GLN A 1 194 ? -10.513 15.435 9.758 1.00 62.88 194 GLN A N 1
ATOM 1560 C CA . GLN A 1 194 ? -10.979 16.610 9.001 1.00 62.88 194 GLN A CA 1
ATOM 1561 C C . GLN A 1 194 ? -10.504 16.637 7.533 1.00 62.88 194 GLN A C 1
ATOM 1563 O O . GLN A 1 194 ? -10.511 17.699 6.910 1.00 62.88 194 GLN A O 1
ATOM 1568 N N . VAL A 1 195 ? -10.050 15.508 6.979 1.00 65.75 195 VAL A N 1
ATOM 1569 C CA . VAL A 1 195 ? -9.623 15.425 5.572 1.00 65.75 195 VAL A CA 1
ATOM 1570 C C . VAL A 1 195 ? -10.839 15.236 4.663 1.00 65.75 195 VAL A C 1
ATOM 1572 O O . VAL A 1 195 ? -11.647 14.337 4.884 1.00 65.75 195 VAL A O 1
ATOM 1575 N N . GLN A 1 196 ? -10.959 16.069 3.631 1.00 63.41 196 GLN A N 1
ATOM 1576 C CA . GLN A 1 196 ? -11.969 15.957 2.577 1.00 63.41 196 GLN A CA 1
ATOM 1577 C C . GLN A 1 196 ? -11.310 15.551 1.256 1.00 63.41 196 GLN A C 1
ATOM 1579 O O . GLN A 1 196 ? -10.21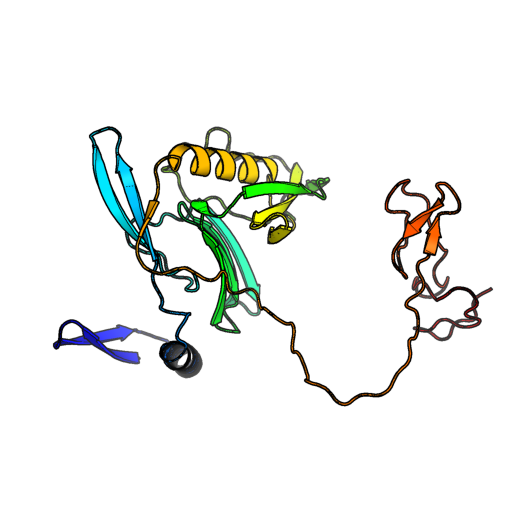4 16.008 0.930 1.00 63.41 196 GLN A O 1
ATOM 1584 N N . ILE A 1 197 ? -11.992 14.698 0.493 1.00 64.06 197 ILE A N 1
ATOM 1585 C CA . ILE A 1 197 ? -11.586 14.322 -0.863 1.00 64.06 197 ILE A CA 1
ATOM 1586 C C . ILE A 1 197 ? -12.188 15.340 -1.838 1.00 64.06 197 ILE A C 1
ATOM 1588 O O . ILE A 1 197 ? -13.408 15.498 -1.882 1.00 64.06 197 ILE A O 1
ATOM 1592 N N . GLY A 1 198 ? -11.343 16.031 -2.603 1.00 51.25 198 GLY A N 1
ATOM 1593 C CA . GLY A 1 198 ? -11.743 16.936 -3.680 1.00 51.25 198 GLY A CA 1
ATOM 1594 C C . GLY A 1 198 ? -11.228 16.434 -5.030 1.00 51.25 198 GLY A C 1
ATOM 1595 O O . GLY A 1 198 ? -10.093 15.985 -5.130 1.00 51.25 198 GLY A O 1
ATOM 1596 N N . GLY A 1 199 ? -12.053 16.531 -6.075 1.00 44.47 199 GLY A N 1
ATOM 1597 C CA . GLY A 1 199 ? -11.685 16.097 -7.428 1.00 44.47 199 GLY A CA 1
ATOM 1598 C C . GLY A 1 199 ? -11.892 14.595 -7.663 1.00 44.47 199 GLY A C 1
ATOM 1599 O O . GLY A 1 199 ? -11.181 13.768 -7.113 1.00 44.47 199 GLY A O 1
ATOM 1600 N N . LEU A 1 200 ? -12.871 14.292 -8.524 1.00 40.59 200 LEU A N 1
ATOM 1601 C CA . LEU A 1 200 ? -13.324 12.979 -9.012 1.00 40.59 200 LEU A CA 1
ATOM 1602 C C . LEU A 1 200 ? -13.861 11.964 -7.977 1.00 40.59 200 LEU A C 1
ATOM 1604 O O . LEU A 1 200 ? -13.237 11.638 -6.972 1.00 40.59 200 LEU A O 1
ATOM 1608 N N . GLN A 1 201 ? -15.032 11.391 -8.291 1.00 35.56 201 GLN A N 1
ATOM 1609 C CA . GLN A 1 201 ? -15.504 10.135 -7.706 1.00 35.56 201 GLN A CA 1
ATOM 1610 C C . GLN A 1 201 ? -14.493 9.045 -8.069 1.00 35.56 201 GLN A C 1
ATOM 1612 O O . GLN A 1 201 ? -14.524 8.514 -9.178 1.00 35.56 201 GLN A O 1
ATOM 1617 N N . VAL A 1 202 ? -13.589 8.712 -7.148 1.00 38.00 202 VAL A N 1
ATOM 1618 C CA . VAL A 1 202 ? -12.826 7.468 -7.242 1.00 38.00 202 VAL A CA 1
ATOM 1619 C C . VAL A 1 202 ? -13.847 6.346 -7.090 1.00 38.00 202 VAL A C 1
ATOM 1621 O O . VAL A 1 202 ? -14.232 5.988 -5.978 1.00 38.00 202 VAL A O 1
ATOM 1624 N N . GLN A 1 203 ? -14.338 5.819 -8.212 1.00 35.81 203 GLN A N 1
ATOM 1625 C CA . GLN A 1 203 ? -14.880 4.471 -8.216 1.00 35.81 203 GLN A CA 1
ATOM 1626 C C . GLN A 1 203 ? -13.723 3.585 -7.774 1.00 35.81 203 GLN A C 1
ATOM 1628 O O . GLN A 1 203 ? -12.684 3.533 -8.433 1.00 35.81 203 GLN A O 1
ATOM 1633 N N . MET A 1 204 ? -13.865 2.998 -6.589 1.00 40.84 204 MET A N 1
ATOM 1634 C CA . MET A 1 204 ? -12.910 2.058 -6.033 1.00 40.84 204 MET A CA 1
ATOM 1635 C C . MET A 1 204 ? -12.868 0.884 -7.013 1.00 40.84 204 MET A C 1
ATOM 1637 O O . MET A 1 204 ? -13.759 0.041 -7.015 1.00 40.84 204 MET A O 1
ATOM 1641 N N . GLN A 1 205 ? -11.916 0.905 -7.950 1.00 43.00 205 GLN A N 1
ATOM 1642 C CA . GLN A 1 205 ? -11.771 -0.152 -8.942 1.00 43.00 205 GLN A CA 1
ATOM 1643 C C . GLN A 1 205 ? -11.269 -1.391 -8.203 1.00 43.00 205 GLN A C 1
ATOM 1645 O O . GLN A 1 205 ? -10.076 -1.587 -7.967 1.00 43.00 205 GLN A O 1
ATOM 1650 N N . SER A 1 206 ? -12.225 -2.208 -7.775 1.00 43.62 206 SER A N 1
ATOM 1651 C CA . SER A 1 206 ? -12.022 -3.634 -7.640 1.00 43.62 206 SER A CA 1
ATOM 1652 C C . SER A 1 206 ? -11.681 -4.168 -9.023 1.00 43.62 206 SER A C 1
ATOM 1654 O O . SER A 1 206 ? -12.498 -3.996 -9.916 1.00 43.62 206 SER A O 1
ATOM 1656 N N . GLU A 1 207 ? -10.503 -4.772 -9.189 1.00 39.47 207 GLU A N 1
ATOM 1657 C CA . GLU A 1 207 ? -10.281 -5.990 -9.989 1.00 39.47 207 GLU A CA 1
ATOM 1658 C C . GLU A 1 207 ? -8.785 -6.234 -10.236 1.00 39.47 207 GLU A C 1
ATOM 1660 O O . GLU A 1 207 ? -8.208 -5.856 -11.248 1.00 39.47 207 GLU A O 1
ATOM 1665 N N . LEU A 1 208 ? -8.168 -6.993 -9.329 1.00 33.62 208 LEU A N 1
ATOM 1666 C CA . LEU A 1 208 ? -7.277 -8.063 -9.766 1.00 33.62 208 LEU A CA 1
ATOM 1667 C C . LEU A 1 208 ? -8.116 -9.347 -9.794 1.00 33.62 208 LEU A C 1
ATOM 1669 O O . LEU A 1 208 ? -8.273 -10.024 -8.780 1.00 33.62 208 LEU A O 1
ATOM 1673 N N . GLY A 1 209 ? -8.670 -9.645 -10.973 1.00 31.86 209 GLY A N 1
ATOM 1674 C CA . GLY A 1 209 ? -8.982 -11.009 -11.400 1.00 31.86 209 GLY A CA 1
ATOM 1675 C C . GLY A 1 209 ? -10.362 -11.574 -11.061 1.00 31.86 209 GLY A C 1
ATOM 1676 O O . GLY A 1 209 ? -10.444 -12.638 -10.451 1.00 31.86 209 GLY A O 1
ATOM 1677 N N . GLN A 1 210 ? -11.435 -10.960 -11.560 1.00 29.80 210 GLN A N 1
ATOM 1678 C CA . GLN A 1 210 ? -12.575 -11.733 -12.066 1.00 29.80 210 GLN A CA 1
ATOM 1679 C C . GLN A 1 210 ? -12.678 -11.481 -13.568 1.00 29.80 210 GLN A C 1
ATOM 1681 O O . GLN A 1 210 ? -13.197 -10.471 -14.017 1.00 29.80 210 GLN A O 1
ATOM 1686 N N . SER A 1 211 ? -12.120 -12.389 -14.366 1.00 32.75 211 SER A N 1
ATOM 1687 C CA . SER A 1 211 ? -12.402 -12.415 -15.797 1.00 32.75 211 SER A CA 1
ATOM 1688 C C . SER A 1 211 ? -13.798 -13.001 -15.989 1.00 32.75 211 SER A C 1
ATOM 1690 O O . SER A 1 211 ? -13.979 -14.218 -15.934 1.00 32.75 211 SER A O 1
ATOM 1692 N N . GLU A 1 212 ? -14.784 -12.131 -16.190 1.00 29.97 212 GLU A N 1
ATOM 1693 C CA . GLU A 1 212 ? -16.098 -12.505 -16.701 1.00 29.97 212 GLU A CA 1
ATOM 1694 C C . GLU A 1 212 ? -15.980 -12.879 -18.185 1.00 29.97 212 GLU A C 1
ATOM 1696 O O . GLU A 1 212 ? -15.704 -12.046 -19.049 1.00 29.97 212 GLU A O 1
ATOM 1701 N N . VAL A 1 213 ? -16.207 -14.155 -18.492 1.00 30.03 213 VAL A N 1
ATOM 1702 C CA . VAL A 1 213 ? -16.526 -14.610 -19.848 1.00 30.03 213 VAL A CA 1
ATOM 1703 C C . VAL A 1 213 ? -18.051 -14.584 -19.958 1.00 30.03 213 VAL A C 1
ATOM 1705 O O . VAL A 1 213 ? -18.735 -15.318 -19.247 1.00 30.03 213 VAL A O 1
ATOM 1708 N N . LYS A 1 214 ? -18.588 -13.701 -20.807 1.00 29.66 214 LYS A N 1
ATOM 1709 C CA . LYS A 1 214 ? -20.031 -13.559 -21.049 1.00 29.66 214 LYS A CA 1
ATOM 1710 C C . LYS A 1 214 ? -20.622 -14.769 -21.784 1.00 29.66 214 LYS A C 1
ATOM 1712 O O . LYS A 1 214 ? -20.150 -15.149 -22.848 1.00 29.66 214 LYS A O 1
ATOM 1717 N N . GLU A 1 215 ? -21.686 -15.287 -21.173 1.00 28.28 215 GLU A N 1
ATOM 1718 C CA . GLU A 1 215 ? -22.923 -15.872 -21.716 1.00 28.28 215 GLU A CA 1
ATOM 1719 C C . GLU A 1 215 ? -22.888 -16.696 -23.018 1.00 28.28 215 GLU A C 1
ATOM 1721 O O . GLU A 1 215 ? -22.899 -16.166 -24.126 1.00 28.28 215 GLU A O 1
ATOM 1726 N N . ALA A 1 216 ? -23.118 -18.003 -22.863 1.00 26.64 216 ALA A N 1
ATOM 1727 C CA . ALA A 1 216 ? -24.147 -18.707 -23.628 1.00 26.64 216 ALA A CA 1
ATOM 1728 C C . ALA A 1 216 ? -24.827 -19.747 -22.718 1.00 26.64 216 ALA A C 1
ATOM 1730 O O . ALA A 1 216 ? -24.172 -20.533 -22.039 1.00 26.64 216 ALA A O 1
ATOM 1731 N N . GLN A 1 21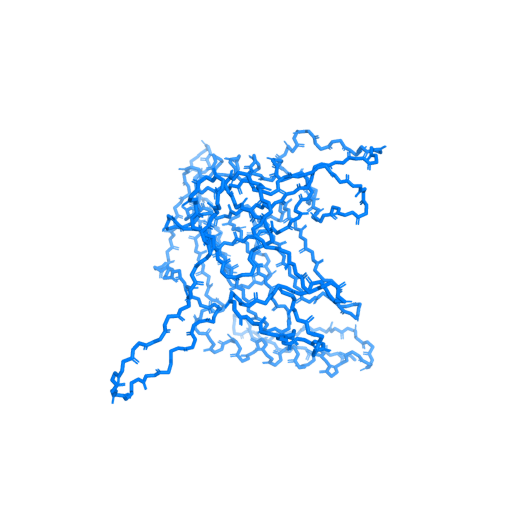7 ? -26.154 -19.689 -22.665 1.00 34.94 217 GLN A N 1
ATOM 1732 C CA . GLN A 1 217 ? -27.035 -20.458 -21.788 1.00 34.94 217 GLN A CA 1
ATOM 1733 C C . GLN A 1 217 ? -26.981 -21.972 -22.059 1.00 34.94 217 GLN A C 1
ATOM 1735 O O . GLN A 1 217 ? -27.092 -22.391 -23.208 1.00 34.94 217 GLN A O 1
ATOM 1740 N N . THR A 1 218 ? -26.897 -22.784 -20.998 1.00 28.23 218 THR A N 1
ATOM 1741 C CA . THR A 1 218 ? -27.732 -23.980 -20.704 1.00 28.23 218 THR A CA 1
ATOM 1742 C C . THR A 1 218 ? -27.284 -24.610 -19.363 1.00 28.23 218 THR A C 1
ATOM 1744 O O . THR A 1 218 ? -26.096 -24.755 -19.108 1.00 28.23 218 THR A O 1
ATOM 1747 N N . ALA A 1 219 ? -28.236 -24.907 -18.468 1.00 32.91 219 ALA A N 1
ATOM 1748 C CA . ALA A 1 219 ? -28.057 -25.465 -17.108 1.00 32.91 219 ALA A CA 1
ATOM 1749 C C . ALA A 1 219 ? -27.713 -26.987 -17.104 1.00 32.91 219 ALA A C 1
ATOM 1751 O O . ALA A 1 219 ? -27.792 -27.575 -18.185 1.00 32.91 219 ALA A O 1
ATOM 1752 N N . PRO A 1 220 ? -27.458 -27.682 -15.954 1.00 42.31 220 PRO A N 1
ATOM 1753 C CA . PRO A 1 220 ? -27.394 -27.243 -14.544 1.00 42.31 220 PRO A CA 1
ATOM 1754 C C . PRO A 1 220 ? -26.137 -27.690 -13.730 1.00 42.31 220 PRO A C 1
ATOM 1756 O O . PRO A 1 220 ? -25.295 -28.452 -14.191 1.00 42.31 220 PRO A O 1
ATOM 1759 N N . GLU A 1 221 ? -26.064 -27.147 -12.506 1.00 45.28 221 GLU A N 1
ATOM 1760 C CA . GLU A 1 221 ? -25.318 -27.483 -11.268 1.00 45.28 221 GLU A CA 1
ATOM 1761 C C . GLU A 1 221 ? -24.396 -28.726 -11.188 1.00 45.28 221 GLU A C 1
ATOM 1763 O O . GLU A 1 221 ? -24.788 -29.848 -11.503 1.00 45.28 221 GLU A O 1
ATOM 1768 N N . SER A 1 222 ? -23.218 -28.546 -10.558 1.00 31.73 222 SER A N 1
ATOM 1769 C CA . SER A 1 222 ? -22.559 -29.611 -9.779 1.00 31.73 222 SER A CA 1
ATOM 1770 C C . SER A 1 222 ? -21.797 -29.065 -8.560 1.00 31.73 222 SER A C 1
ATOM 1772 O O . SER A 1 222 ? -20.893 -28.233 -8.689 1.00 31.73 222 SER A O 1
ATOM 1774 N N . ASP A 1 223 ? -22.165 -29.591 -7.397 1.00 41.53 223 ASP A N 1
ATOM 1775 C CA . ASP A 1 223 ? -21.688 -29.330 -6.041 1.00 41.53 223 ASP A CA 1
ATOM 1776 C C . ASP A 1 223 ? -20.163 -29.310 -5.839 1.00 41.53 223 ASP A C 1
ATOM 1778 O O . ASP A 1 223 ? -19.442 -30.237 -6.215 1.00 41.53 223 ASP A O 1
ATOM 1782 N N . LYS A 1 224 ? -19.669 -28.321 -5.081 1.00 42.84 224 LYS A N 1
ATOM 1783 C CA . LYS A 1 224 ? -18.437 -28.486 -4.292 1.00 42.84 224 LYS A CA 1
ATOM 1784 C C . LYS A 1 224 ? -18.826 -28.788 -2.847 1.00 42.84 224 LYS A C 1
ATOM 1786 O O . LYS A 1 224 ? -19.117 -27.881 -2.074 1.00 42.84 224 LYS A O 1
ATOM 1791 N N . ALA A 1 225 ? -18.827 -30.077 -2.517 1.00 53.31 225 ALA A N 1
ATOM 1792 C CA . ALA A 1 225 ? -19.167 -30.619 -1.205 1.00 53.31 225 ALA A CA 1
ATOM 1793 C C . ALA A 1 225 ? -18.335 -29.996 -0.066 1.00 53.31 225 ALA A C 1
ATOM 1795 O O . ALA A 1 225 ? -17.106 -29.956 -0.123 1.00 53.31 225 ALA A O 1
ATOM 1796 N N . SER A 1 226 ? -19.007 -29.534 0.987 1.00 66.50 226 SER A N 1
ATOM 1797 C CA . SER A 1 226 ? -18.422 -29.129 2.268 1.00 66.50 226 SER A CA 1
ATOM 1798 C C . SER A 1 226 ? -18.263 -30.337 3.200 1.00 66.50 226 SER A C 1
ATOM 1800 O O . SER A 1 226 ? -19.061 -31.270 3.152 1.00 66.50 226 SER A O 1
ATOM 1802 N N . ILE A 1 227 ? -17.241 -30.335 4.067 1.00 74.69 227 ILE A N 1
ATOM 1803 C CA . ILE A 1 227 ? -17.048 -31.385 5.079 1.00 74.69 227 ILE A CA 1
ATOM 1804 C C . ILE A 1 227 ? -17.500 -30.903 6.458 1.00 74.69 227 ILE A C 1
ATOM 1806 O O . ILE A 1 227 ? -17.049 -29.874 6.970 1.00 74.69 227 ILE A O 1
ATOM 1810 N N . THR A 1 228 ? -18.386 -31.668 7.086 1.00 78.38 228 THR A N 1
ATOM 1811 C CA . THR A 1 228 ? -18.944 -31.329 8.399 1.00 78.38 228 THR A CA 1
ATOM 1812 C C . THR A 1 228 ? -18.102 -31.942 9.513 1.00 78.38 228 THR A C 1
ATOM 1814 O O . THR A 1 228 ? -17.752 -33.118 9.479 1.00 78.38 228 THR A O 1
ATOM 1817 N N . CYS A 1 229 ? -17.756 -31.143 10.520 1.00 79.44 229 CYS A N 1
ATOM 1818 C CA . CYS A 1 229 ? -16.996 -31.617 11.668 1.00 79.44 229 CYS A CA 1
ATOM 1819 C C . CYS A 1 229 ? -17.839 -32.549 12.543 1.00 79.44 229 CYS A C 1
ATOM 1821 O O . CYS A 1 229 ? -18.837 -32.114 13.101 1.00 79.44 229 CYS A O 1
ATOM 1823 N N . SER A 1 230 ? -17.388 -33.781 12.777 1.00 77.75 230 SER A N 1
ATOM 1824 C CA . SER A 1 230 ? -18.086 -34.742 13.647 1.00 77.75 230 SER A CA 1
ATOM 1825 C C . SER A 1 230 ? -18.093 -34.376 15.140 1.00 77.75 230 SER A C 1
ATOM 1827 O O . SER A 1 230 ? -18.804 -35.008 15.913 1.00 77.75 230 SER A O 1
ATOM 1829 N N . GLN A 1 231 ? -17.294 -33.387 15.564 1.00 81.94 231 GLN A N 1
ATOM 1830 C CA . GLN A 1 231 ? -17.193 -32.964 16.968 1.00 81.94 231 GLN A CA 1
ATOM 1831 C C . GLN A 1 231 ? -18.069 -31.753 17.304 1.00 81.94 231 GLN A C 1
ATOM 1833 O O . GLN A 1 231 ? -18.595 -31.673 18.408 1.00 81.94 231 GLN A O 1
ATOM 1838 N N . CYS A 1 232 ? -18.226 -30.801 16.380 1.00 84.31 232 CYS A N 1
ATOM 1839 C CA . CYS A 1 232 ? -18.988 -29.569 16.627 1.00 84.31 232 CYS A CA 1
ATOM 1840 C C . CYS A 1 232 ? -20.040 -29.257 15.553 1.00 84.31 232 CYS A C 1
ATOM 1842 O O . CYS A 1 232 ? -20.677 -28.211 15.616 1.00 84.31 232 CYS A O 1
ATOM 1844 N N . ASN A 1 233 ? -20.202 -30.134 14.557 1.00 82.06 233 ASN A N 1
ATOM 1845 C CA . ASN A 1 233 ? -21.102 -29.991 13.409 1.00 82.06 233 ASN A CA 1
ATOM 1846 C C . ASN A 1 233 ? -20.877 -28.741 12.542 1.00 82.06 233 ASN A C 1
ATOM 1848 O O . ASN A 1 233 ? -21.705 -28.419 11.693 1.00 82.06 233 ASN A O 1
ATOM 1852 N N . ASN A 1 234 ? -19.743 -28.050 12.694 1.00 84.94 234 ASN A N 1
ATOM 1853 C CA . ASN A 1 234 ? -19.412 -26.922 11.831 1.00 84.94 234 ASN A CA 1
ATOM 1854 C C . ASN A 1 234 ? -19.057 -27.395 10.413 1.00 84.94 234 ASN A C 1
ATOM 1856 O O . ASN A 1 234 ? -18.292 -28.350 10.258 1.00 84.94 234 ASN A O 1
ATOM 1860 N N . SER A 1 235 ? -19.553 -26.692 9.396 1.00 81.44 235 SER A N 1
ATOM 1861 C CA . SER A 1 235 ? -19.228 -26.928 7.985 1.00 81.44 235 SER A CA 1
ATOM 1862 C C . SER A 1 235 ? -17.869 -26.316 7.636 1.00 81.44 235 SER A C 1
ATOM 1864 O O . SER A 1 235 ? -17.598 -25.154 7.943 1.00 81.44 235 SER A O 1
ATOM 1866 N N . ASN A 1 236 ? -16.989 -27.097 7.018 1.00 77.81 236 ASN A N 1
ATOM 1867 C CA . ASN A 1 236 ? -15.632 -26.692 6.662 1.00 77.81 236 ASN A CA 1
ATOM 1868 C C . ASN A 1 236 ? -15.413 -26.892 5.154 1.00 77.81 236 ASN A C 1
ATOM 1870 O O . ASN A 1 236 ? -16.019 -27.781 4.547 1.00 77.81 236 ASN A O 1
ATOM 1874 N N . PRO A 1 237 ? -14.546 -26.083 4.527 1.00 75.00 237 PRO A N 1
ATOM 1875 C CA . PRO A 1 237 ? -14.249 -26.222 3.108 1.00 75.00 237 PRO A CA 1
ATOM 1876 C C . PRO A 1 237 ? -13.583 -27.571 2.800 1.00 75.00 237 PRO A C 1
ATOM 1878 O O . PRO A 1 237 ? -12.825 -28.112 3.611 1.00 75.00 237 PRO A O 1
ATOM 1881 N N . HIS A 1 238 ? -13.840 -28.097 1.601 1.00 66.62 238 HIS A N 1
ATOM 1882 C CA . HIS A 1 238 ? -13.241 -29.343 1.126 1.00 66.62 238 HIS A CA 1
ATOM 1883 C C . HIS A 1 238 ? -11.704 -29.263 1.165 1.00 66.62 238 HIS A C 1
ATOM 1885 O O . HIS A 1 238 ? -11.108 -28.360 0.577 1.00 66.62 238 HIS A O 1
ATOM 1891 N N . GLY A 1 239 ? -11.055 -30.206 1.859 1.00 63.25 239 GLY A N 1
ATOM 1892 C CA . GLY A 1 239 ? -9.597 -30.236 2.051 1.00 63.25 239 GLY A CA 1
ATOM 1893 C C . GLY A 1 239 ? -9.083 -29.615 3.359 1.00 63.25 239 GLY A C 1
ATOM 1894 O O . GLY A 1 239 ? -7.873 -29.636 3.596 1.00 63.25 239 GLY A O 1
ATOM 1895 N N . ALA A 1 240 ? -9.961 -29.104 4.232 1.00 71.12 240 ALA A N 1
ATOM 1896 C CA . ALA A 1 240 ? -9.579 -28.664 5.574 1.00 71.12 240 ALA A CA 1
ATOM 1897 C C . ALA A 1 240 ? -9.046 -29.842 6.420 1.00 71.12 240 ALA A C 1
ATOM 1899 O O . ALA A 1 240 ? -9.716 -30.860 6.583 1.00 71.12 240 ALA A O 1
ATOM 1900 N N . GLN A 1 241 ? -7.834 -29.709 6.977 1.00 71.69 241 GLN A N 1
ATOM 1901 C CA . GLN A 1 241 ? -7.223 -30.758 7.813 1.00 71.69 241 GLN A CA 1
ATOM 1902 C C . GLN A 1 241 ? -7.764 -30.754 9.253 1.00 71.69 241 GLN A C 1
ATOM 1904 O O . GLN A 1 241 ? -7.833 -31.799 9.902 1.00 71.69 241 GLN A O 1
ATOM 1909 N N . PHE A 1 242 ? -8.166 -29.579 9.737 1.00 84.00 242 PHE A N 1
ATOM 1910 C CA . PHE A 1 242 ? -8.708 -29.342 11.072 1.00 84.00 242 PHE A CA 1
ATOM 1911 C C . PHE A 1 242 ? -9.969 -28.487 10.970 1.00 84.00 242 PHE A C 1
ATOM 1913 O O . PHE A 1 242 ? -10.130 -27.720 10.023 1.00 84.00 242 PHE A O 1
ATOM 1920 N N . CYS A 1 243 ? -10.861 -28.623 11.946 1.00 86.06 243 CYS A N 1
ATOM 1921 C CA . CYS A 1 243 ? -12.070 -27.825 12.032 1.00 86.06 243 CYS A CA 1
ATOM 1922 C C . CYS A 1 243 ? -11.731 -26.371 12.348 1.00 86.06 243 CYS A C 1
ATOM 1924 O O . CYS A 1 243 ? -11.046 -26.097 13.333 1.00 86.06 243 CYS A O 1
ATOM 1926 N N . ASN A 1 244 ? -12.294 -25.451 11.566 1.00 83.50 244 ASN A N 1
ATOM 1927 C CA . ASN A 1 244 ? -12.095 -24.012 11.741 1.00 83.50 244 ASN A CA 1
ATOM 1928 C C . ASN A 1 244 ? -12.738 -23.460 13.025 1.00 83.50 244 ASN A C 1
ATOM 1930 O O . ASN A 1 244 ? -12.441 -22.335 13.414 1.00 83.50 244 ASN A O 1
ATOM 1934 N N . THR A 1 245 ? -13.599 -24.240 13.682 1.00 88.06 245 THR A N 1
ATOM 1935 C CA . THR A 1 245 ? -14.309 -23.823 14.899 1.00 88.06 245 THR A CA 1
ATOM 1936 C C . THR A 1 245 ? -13.747 -24.482 16.151 1.00 88.06 245 THR A C 1
ATOM 1938 O O . THR A 1 245 ? -13.478 -23.795 17.128 1.00 88.06 245 THR A O 1
ATOM 1941 N N . CYS A 1 246 ? -13.550 -25.804 16.149 1.00 85.19 246 CYS A N 1
ATOM 1942 C CA . CYS A 1 246 ? -13.139 -26.538 17.354 1.00 85.19 246 CYS A CA 1
ATOM 1943 C C . CYS A 1 246 ? -11.724 -27.136 17.287 1.00 85.19 246 CYS A C 1
ATOM 1945 O O . CYS A 1 246 ? -11.278 -27.745 18.256 1.00 85.19 246 CYS A O 1
ATOM 1947 N N . GLY A 1 247 ? -11.017 -27.015 16.157 1.00 80.50 247 GLY A N 1
ATOM 1948 C CA . GLY A 1 247 ? -9.650 -27.528 15.992 1.00 80.50 247 GLY A CA 1
ATOM 1949 C C . GLY A 1 247 ? -9.527 -29.052 15.861 1.00 80.50 247 GLY A C 1
ATOM 1950 O O . GLY A 1 247 ? -8.423 -29.563 15.683 1.00 80.50 247 GLY A O 1
ATOM 1951 N N . SER A 1 248 ? -10.633 -29.801 15.911 1.00 79.69 248 SER A N 1
ATOM 1952 C CA . SER A 1 248 ? -10.632 -31.259 15.735 1.00 79.69 248 SER A CA 1
ATOM 1953 C C . SER A 1 248 ? -10.206 -31.648 14.319 1.00 79.69 248 SER A C 1
ATOM 1955 O O . SER A 1 248 ? -10.609 -31.009 13.349 1.00 79.69 248 SER A O 1
ATOM 1957 N N . LYS A 1 249 ? -9.409 -32.710 14.176 1.00 80.00 249 LYS A N 1
ATOM 1958 C CA . LYS A 1 249 ? -8.954 -33.196 12.866 1.00 80.00 249 LYS A CA 1
ATOM 1959 C C . LYS A 1 249 ? -10.139 -33.737 12.059 1.00 80.00 249 LYS A C 1
ATOM 1961 O O . LYS A 1 249 ? -10.879 -34.571 12.569 1.00 80.00 249 LYS A O 1
ATOM 1966 N N . LEU A 1 250 ? -10.315 -33.261 10.826 1.00 73.56 250 LEU A N 1
ATOM 1967 C CA . LEU A 1 250 ? -11.513 -33.553 10.028 1.00 73.56 250 LEU A CA 1
ATOM 1968 C C . LEU A 1 250 ? -11.393 -34.851 9.228 1.00 73.56 250 LEU A C 1
ATOM 1970 O O . LEU A 1 250 ? -12.352 -35.610 9.204 1.00 73.56 250 LEU A O 1
ATOM 1974 N N . GLN A 1 251 ? -10.222 -35.153 8.647 1.00 66.81 251 GLN A N 1
ATOM 1975 C CA . GLN A 1 251 ? -9.947 -36.449 8.011 1.00 66.81 251 GLN A CA 1
ATOM 1976 C C . GLN A 1 251 ? -8.466 -36.853 8.066 1.00 66.81 251 GLN A C 1
ATOM 1978 O O . GLN A 1 251 ? -7.572 -35.999 8.003 1.00 66.81 251 GLN A O 1
ATOM 1983 N N . PRO A 1 252 ? -8.163 -38.161 8.151 1.00 61.19 252 PRO A N 1
ATOM 1984 C CA . PRO A 1 252 ? -6.826 -38.665 7.882 1.00 61.19 252 PRO A CA 1
ATOM 1985 C C . PRO A 1 252 ? -6.531 -38.581 6.374 1.00 61.19 252 PRO A C 1
ATOM 1987 O O . PRO A 1 252 ? -7.217 -39.179 5.554 1.00 61.19 252 PRO A O 1
ATOM 1990 N N . GLY A 1 253 ? -5.497 -37.826 5.994 1.00 69.56 253 GLY A N 1
ATOM 1991 C CA . GLY A 1 253 ? -4.970 -37.856 4.628 1.00 69.56 253 GLY A CA 1
ATOM 1992 C C . GLY A 1 253 ? -4.297 -39.194 4.298 1.00 69.56 253 GLY A C 1
ATOM 1993 O O . GLY A 1 253 ? -4.015 -40.000 5.183 1.00 69.56 253 GLY A O 1
ATOM 1994 N N . CYS A 1 254 ? -3.993 -39.412 3.018 1.00 76.38 254 CYS A N 1
ATOM 1995 C CA . CYS A 1 254 ? -3.268 -40.576 2.513 1.00 76.38 254 CYS A CA 1
ATOM 1996 C C . CYS A 1 254 ? -2.027 -40.876 3.368 1.00 76.38 254 CYS A C 1
ATOM 1998 O O . CYS A 1 254 ? -1.119 -40.048 3.441 1.00 76.38 254 CYS A O 1
ATOM 2000 N N . SER A 1 255 ? -1.921 -42.086 3.917 1.00 76.88 255 SER A N 1
ATOM 2001 C CA . SER A 1 255 ? -0.801 -42.493 4.783 1.00 76.88 255 SER A CA 1
ATOM 2002 C C . SER A 1 255 ? 0.573 -42.398 4.105 1.00 76.88 255 SER A C 1
ATOM 2004 O O . SE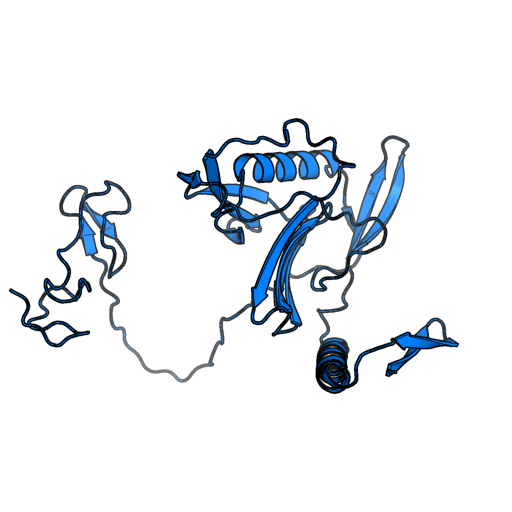R A 1 255 ? 1.571 -42.157 4.774 1.00 76.88 255 SER A O 1
ATOM 2006 N N . LYS A 1 256 ? 0.630 -42.529 2.771 1.00 79.12 256 LYS A N 1
ATOM 2007 C CA . LYS A 1 256 ? 1.877 -42.431 1.994 1.00 79.12 256 LYS A CA 1
ATOM 2008 C C . LYS A 1 256 ? 2.344 -41.004 1.677 1.00 79.12 256 LYS A C 1
ATOM 2010 O O . LYS A 1 256 ? 3.543 -40.757 1.659 1.00 79.12 256 LYS A O 1
ATOM 2015 N N . CYS A 1 257 ? 1.442 -40.071 1.359 1.00 76.06 257 CYS A N 1
ATOM 2016 C CA . CYS A 1 257 ? 1.830 -38.736 0.866 1.00 76.06 257 CYS A CA 1
ATOM 2017 C C . CYS A 1 257 ? 1.136 -37.562 1.570 1.00 76.06 257 CYS A C 1
ATOM 2019 O O . CYS A 1 257 ? 1.322 -36.415 1.166 1.00 76.06 257 CYS A O 1
ATOM 2021 N N . GLY A 1 258 ? 0.300 -37.841 2.571 1.00 67.94 258 GLY A N 1
ATOM 2022 C CA . GLY A 1 258 ? -0.353 -36.857 3.432 1.00 67.94 258 GLY A CA 1
ATOM 2023 C C . GLY A 1 258 ? -1.504 -36.066 2.807 1.00 67.94 258 GLY A C 1
ATOM 2024 O O . GLY A 1 258 ? -2.082 -35.231 3.497 1.00 67.94 258 GLY A O 1
ATOM 2025 N N . ILE A 1 259 ? -1.860 -36.293 1.534 1.00 74.06 259 ILE A N 1
ATOM 2026 C CA . ILE A 1 259 ? -2.933 -35.522 0.889 1.00 74.06 259 ILE A CA 1
ATOM 2027 C C . ILE A 1 259 ? -4.310 -36.017 1.325 1.00 74.06 259 ILE A C 1
ATOM 2029 O O . ILE A 1 259 ? -4.539 -37.224 1.408 1.00 74.06 259 ILE A O 1
ATOM 2033 N N . ILE A 1 260 ? -5.222 -35.090 1.595 1.00 75.81 260 ILE A N 1
ATOM 2034 C CA . ILE A 1 260 ? -6.618 -35.407 1.901 1.00 75.81 260 ILE A CA 1
ATOM 2035 C C . ILE A 1 260 ? -7.337 -35.690 0.584 1.00 75.81 260 ILE A C 1
ATOM 2037 O O . ILE A 1 260 ? -7.190 -34.934 -0.376 1.00 75.81 260 ILE A O 1
ATOM 2041 N N . ASN A 1 261 ? -8.064 -36.801 0.534 1.00 70.88 261 ASN A N 1
ATOM 2042 C CA . ASN A 1 261 ? -8.838 -37.215 -0.630 1.00 70.88 261 ASN A CA 1
ATOM 2043 C C . ASN A 1 261 ? -10.334 -37.114 -0.295 1.00 70.88 261 ASN A C 1
ATOM 2045 O O . ASN A 1 261 ? -10.673 -37.229 0.881 1.00 70.88 261 ASN A O 1
ATOM 2049 N N . PRO A 1 262 ? -11.212 -36.902 -1.292 1.00 73.12 262 PRO A N 1
ATOM 2050 C CA . PRO A 1 262 ? -12.659 -36.888 -1.089 1.00 73.12 262 PRO A CA 1
ATOM 2051 C C . PRO A 1 262 ? -13.167 -38.123 -0.336 1.00 73.12 262 PRO A C 1
ATOM 2053 O O . PRO A 1 262 ? -12.625 -39.224 -0.511 1.00 73.12 262 PRO A O 1
ATOM 2056 N N . GLU A 1 263 ? -14.241 -37.952 0.438 1.00 64.56 263 GLU A N 1
ATOM 2057 C CA . GLU A 1 263 ? -14.967 -39.061 1.064 1.00 64.56 263 GLU A CA 1
ATOM 2058 C C . GLU A 1 263 ? -15.334 -40.104 -0.002 1.00 64.56 263 GLU A C 1
ATOM 2060 O O . GLU A 1 263 ? -15.828 -39.751 -1.067 1.00 64.56 263 GLU A O 1
ATOM 2065 N N . GLN A 1 264 ? -15.046 -41.385 0.272 1.00 71.19 264 GLN A N 1
ATOM 2066 C CA . GLN A 1 264 ? -15.215 -42.544 -0.632 1.00 71.19 264 GLN A CA 1
ATOM 2067 C C . GLN A 1 264 ? -14.124 -42.784 -1.698 1.00 71.19 264 GLN A C 1
ATOM 2069 O O . GLN A 1 264 ? -14.242 -43.713 -2.503 1.00 71.19 264 GLN A O 1
ATOM 2074 N N . SER A 1 265 ? -13.023 -42.026 -1.698 1.00 77.25 265 SER A N 1
ATOM 2075 C CA . SER A 1 265 ? -11.884 -42.318 -2.586 1.00 77.25 265 SER A CA 1
ATOM 2076 C C . SER A 1 265 ? -11.216 -43.649 -2.217 1.00 77.25 265 SER A C 1
ATOM 2078 O O . SER A 1 265 ? -10.675 -43.785 -1.126 1.00 77.25 265 SER A O 1
ATOM 2080 N N . LYS A 1 266 ? -11.185 -44.620 -3.142 1.00 81.06 266 LYS A N 1
ATOM 2081 C CA . LYS A 1 266 ? -10.474 -45.908 -2.955 1.00 81.06 266 LYS A CA 1
ATOM 2082 C C . LYS A 1 266 ? -8.957 -45.804 -3.168 1.00 81.06 266 LYS A C 1
ATOM 2084 O O . LYS A 1 266 ? -8.198 -46.644 -2.692 1.00 81.06 266 LYS A O 1
ATOM 2089 N N . PHE A 1 267 ? -8.504 -44.771 -3.880 1.00 85.31 267 PHE A N 1
ATOM 2090 C CA . PHE A 1 267 ? -7.095 -44.515 -4.185 1.00 85.31 267 PHE A CA 1
ATOM 2091 C C . PHE A 1 267 ? -6.759 -43.036 -3.985 1.00 85.31 267 PHE A C 1
ATOM 2093 O O . PHE A 1 267 ? -7.617 -42.166 -4.105 1.00 85.31 267 PHE A O 1
ATOM 2100 N N . CYS A 1 268 ? -5.495 -42.750 -3.685 1.00 83.06 268 CYS A N 1
ATOM 2101 C CA . CYS A 1 268 ? -4.990 -41.401 -3.500 1.00 83.06 268 CYS A CA 1
ATOM 2102 C C . CYS A 1 268 ? -4.816 -40.680 -4.840 1.00 83.06 268 CYS A C 1
ATOM 2104 O O . CYS A 1 268 ? -4.013 -41.099 -5.676 1.00 83.06 268 CYS A O 1
ATOM 2106 N N . ASN A 1 269 ? -5.451 -39.518 -4.979 1.00 81.69 269 ASN A N 1
ATOM 2107 C CA . ASN A 1 269 ? -5.456 -38.713 -6.204 1.00 81.69 269 ASN A CA 1
ATOM 2108 C C . ASN A 1 269 ? -4.094 -38.087 -6.546 1.00 81.69 269 ASN A C 1
ATOM 2110 O O . ASN A 1 269 ? -3.914 -37.567 -7.642 1.00 81.69 269 ASN A O 1
ATOM 2114 N N . LYS A 1 270 ? -3.125 -38.122 -5.619 1.00 81.81 270 LYS A N 1
ATOM 2115 C CA . LYS A 1 270 ? -1.762 -37.615 -5.852 1.00 81.81 270 LYS A CA 1
ATOM 2116 C C . LYS A 1 270 ? -0.736 -38.712 -6.109 1.00 81.81 270 LYS A C 1
ATOM 2118 O O . LYS A 1 270 ? 0.164 -38.515 -6.914 1.00 81.81 270 LYS A O 1
ATOM 2123 N N . CYS A 1 271 ? -0.799 -39.824 -5.378 1.00 86.00 271 CYS A N 1
ATOM 2124 C CA . CYS A 1 271 ? 0.267 -40.833 -5.400 1.00 86.00 271 CYS A CA 1
ATOM 2125 C C . CYS A 1 271 ? -0.206 -42.249 -5.750 1.00 86.00 271 CYS A C 1
ATOM 2127 O O . CYS A 1 271 ? 0.608 -43.171 -5.726 1.00 86.00 271 CYS A O 1
ATOM 2129 N N . GLY A 1 272 ? -1.502 -42.433 -6.028 1.00 83.06 272 GLY A N 1
ATOM 2130 C CA . GLY A 1 272 ? -2.097 -43.715 -6.414 1.00 83.06 272 GLY A CA 1
ATOM 2131 C C . GLY A 1 272 ? -2.179 -44.757 -5.295 1.00 83.06 272 GLY A C 1
ATOM 2132 O O . GLY A 1 272 ? -2.593 -45.882 -5.545 1.00 83.06 272 GLY A O 1
ATOM 2133 N N . PHE A 1 273 ? -1.781 -44.419 -4.064 1.00 86.06 273 PHE A N 1
ATOM 2134 C CA . PHE A 1 273 ? -1.827 -45.345 -2.933 1.00 86.06 273 PHE A CA 1
ATOM 2135 C C . PHE A 1 273 ? -3.268 -45.689 -2.550 1.00 86.06 273 PHE A C 1
ATOM 2137 O O . PHE A 1 273 ? -4.102 -44.791 -2.450 1.00 86.06 273 PHE A O 1
ATOM 2144 N N . THR A 1 274 ? -3.549 -46.967 -2.311 1.00 85.69 274 THR A N 1
ATOM 2145 C CA . THR A 1 274 ? -4.867 -47.445 -1.888 1.00 85.69 274 THR A CA 1
ATOM 2146 C C . THR A 1 274 ? -5.224 -46.864 -0.524 1.00 85.69 274 THR A C 1
ATOM 2148 O O . THR A 1 274 ? -4.435 -46.939 0.418 1.00 85.69 274 THR A O 1
ATOM 2151 N N . LEU A 1 275 ? -6.397 -46.251 -0.425 1.00 74.88 275 LEU A N 1
ATOM 2152 C CA . LEU A 1 275 ? -6.919 -45.714 0.826 1.00 74.88 275 LEU A CA 1
ATOM 2153 C C . LEU A 1 275 ? -7.783 -46.800 1.480 1.00 74.88 275 LEU A C 1
ATOM 2155 O O . LEU A 1 275 ? -8.455 -47.547 0.769 1.00 74.88 275 LEU A O 1
ATOM 2159 N N . ALA A 1 276 ? -7.673 -46.936 2.803 1.00 64.94 276 ALA A N 1
ATOM 2160 C CA . ALA A 1 276 ? -8.426 -47.914 3.590 1.00 64.94 276 ALA A CA 1
ATOM 2161 C C . ALA A 1 276 ? -9.843 -47.416 3.886 1.00 64.94 276 ALA A C 1
ATOM 2163 O O . ALA A 1 276 ? -9.983 -46.191 4.108 1.00 64.94 276 ALA A O 1
#

Secondary structure (DSSP, 8-state):
-EEEEEEETTEEEEEEE---HHHHHHHHHHHHHHHHTTSSTTTT--EEEEEE-TTS-EEEEEE-TTSSSPPTT--EEEEEEEEETTEEEEEEEEESSEEEEEETTTTEEEEEETTT--EEEEEEEEEEETTS-B-EEPPSSS--TT------SEEEEEEEEEEETTEEEEEEEEEESHHHHHHHHHHHHHHTTTEEEESS-------SS---------------PPEEPTTT--EE-TT-SB-TTT--B--PPPTTT-----TT-SB-TTT-PBP-

Sequence (276 aa):
MVEIIYNRDNRENTIKIKLDDKHVEEFLKSIEVLKQNSYDSGYWTYCSLSSKTGAGHITTVDIYPQAPFFAEGEDLVWYNTGIVKKKIAWLQALTNYRVYYYDYVQHAGVFVLMPGLQDAVVMNQRRASNSTSIGTYAMSRYNITGFRNNRTTSFTIGDVQFIAEGKPYIIFPQVGDPNGLARLVKSLKQQQAQVQIGGLQVQMQSELGQSEVKEAQTAPESDKASITCSQCNNSNPHGAQFCNTCGSKLQPGCSKCGIINPEQSKFCNKCGFTLA

pLDDT: mean 75.71, std 17.38, range [26.64, 97.5]